Protein AF-0000000074677069 (afdb_homodimer)

Sequence (368 aa):
MTELDTALPVLEPDMTVFEKSPLSGIRHLWIGHSTSLIQFDGITILTDPVFSDRCSPIKFVGNKRFRPTPCSIESLPKVDLVLISNANYDHLDYASVVALKERDIMGSMHADPEQAVTIHEDLRSQASIGIHWGTFSLAYEPYLEPRELLGAEIEKRNMKPSSFFTVSHGEISLVGADGYNDIDMTELDTALPVLEPDMTVFEKSPLSGIRHLWIGHSTSLIQFDGITILTDPVFSDRCSPIKFVGNKRFRPTPCSIESLPKVDLVLISNANYDHLDYASVVALKERDIMGSMHADPEQAVTIHEDLRSQASIGIHWGTFSLAYEPYLEPRELLGAEIEKRNMKPSSFFTVSHGEISLVGADGYNDID

Foldseek 3Di:
DDPLCVLFNADQADQVCVVDADPFFKKWAAQAAQWIWIDHPNAIETEADDQDQFPAVPVPPGFGWSDHGSDDPVSHPDHDYYHHDPDNVPPPPPCVVVVCVVVVVVPCPPCQLLVVVVVLVVVVDQAEEDGRARTGPPDPDDRCVSQVRNVVNCVVVVHQCRRYHYDHNGDMDGGGGDPPDRPD/DDPLCVLFNADQADQVCLVDADPFFKKWAAQAAQWIWIDHPNAIETEADDQDQFPAVPVPPGFGWSDHGNDDPVSHPDHDYYHHDPDNVPPPPPCVVVVCVVVVVVPCPPCQLLVVVVVLVVVVDQAEEDHRARTGPPDPDDRCVSQVRNVVNCVVVVHQCRRYHYDHNGDMDGGRGDPPDRPD

Organism: NCBI:txid231223

Radius of gyration: 19.34 Å; Cα contacts (8 Å, |Δi|>4): 798; chains: 2; bounding box: 42×52×54 Å

Structure (mmCIF, N/CA/C/O backbone):
data_AF-0000000074677069-model_v1
#
loop_
_entity.id
_entity.type
_entity.pdbx_description
1 polymer 'Metallo-beta-lactamase domain-containing protein'
#
loop_
_atom_site.group_PDB
_atom_site.id
_atom_site.type_symbol
_atom_site.label_atom_id
_atom_site.label_alt_id
_atom_site.label_comp_id
_atom_site.label_asym_id
_atom_site.label_entity_id
_atom_site.label_seq_id
_atom_site.pdbx_PDB_ins_code
_atom_site.Cartn_x
_atom_site.Cartn_y
_atom_site.Cartn_z
_atom_site.occupancy
_atom_site.B_iso_or_equiv
_atom_site.auth_seq_id
_atom_site.auth_comp_id
_atom_site.auth_asym_id
_atom_site.auth_atom_id
_atom_site.pdbx_PDB_model_num
ATOM 1 N N . MET A 1 1 ? 22.156 23.422 1.817 1 65.31 1 MET A N 1
ATOM 2 C CA . MET A 1 1 ? 20.828 22.844 1.956 1 65.31 1 MET A CA 1
ATOM 3 C C . MET A 1 1 ? 19.859 23.453 0.952 1 65.31 1 MET A C 1
ATOM 5 O O . MET A 1 1 ? 19.75 24.672 0.858 1 65.31 1 MET A O 1
ATOM 9 N N . THR A 1 2 ? 19.516 22.797 -0.099 1 75.94 2 THR A N 1
ATOM 10 C CA . THR A 1 2 ? 18.625 23.297 -1.144 1 75.94 2 THR A CA 1
ATOM 11 C C . THR A 1 2 ? 17.203 23.5 -0.604 1 75.94 2 THR A C 1
ATOM 13 O O . THR A 1 2 ? 16.891 23.062 0.504 1 75.94 2 THR A O 1
ATOM 16 N N . GLU A 1 3 ? 16.531 24.359 -1.259 1 78.5 3 GLU A N 1
ATOM 17 C CA . GLU A 1 3 ? 15.125 24.547 -0.932 1 78.5 3 GLU A CA 1
ATOM 18 C C . GLU A 1 3 ? 14.414 23.203 -0.786 1 78.5 3 GLU A C 1
ATOM 20 O O . GLU A 1 3 ? 13.578 23.031 0.106 1 78.5 3 GLU A O 1
ATOM 25 N N . LEU A 1 4 ? 14.836 22.312 -1.553 1 80.5 4 LEU A N 1
ATOM 26 C CA . LEU A 1 4 ? 14.219 20.984 -1.52 1 80.5 4 LEU A CA 1
ATOM 27 C C . LEU A 1 4 ? 14.586 20.25 -0.238 1 80.5 4 LEU A C 1
ATOM 29 O O . LEU A 1 4 ? 13.766 19.531 0.332 1 80.5 4 LEU A O 1
ATOM 33 N N . ASP A 1 5 ? 15.766 20.469 0.248 1 83.5 5 ASP A N 1
ATOM 34 C CA . ASP A 1 5 ? 16.234 19.828 1.467 1 83.5 5 ASP A CA 1
ATOM 35 C C . ASP A 1 5 ? 15.438 20.281 2.682 1 83.5 5 ASP A C 1
ATOM 37 O O . ASP A 1 5 ? 15.211 19.516 3.613 1 83.5 5 ASP A O 1
ATOM 41 N N . THR A 1 6 ? 15.07 21.469 2.537 1 84.62 6 THR A N 1
ATOM 42 C CA . THR A 1 6 ? 14.328 22.047 3.656 1 84.62 6 THR A CA 1
ATOM 43 C C . THR A 1 6 ? 12.844 21.703 3.561 1 84.62 6 THR A C 1
ATOM 45 O O . THR A 1 6 ? 12.227 21.328 4.559 1 84.62 6 THR A O 1
ATOM 48 N N . ALA A 1 7 ? 12.305 21.797 2.389 1 84.19 7 ALA A N 1
ATOM 49 C CA . ALA A 1 7 ? 10.875 21.609 2.178 1 84.19 7 ALA A CA 1
ATOM 50 C C . ALA A 1 7 ? 10.5 20.125 2.223 1 84.19 7 ALA A C 1
ATOM 52 O O . ALA A 1 7 ? 9.398 19.781 2.656 1 84.19 7 ALA A O 1
ATOM 53 N N . LEU A 1 8 ? 11.43 19.266 1.765 1 86.88 8 LEU A N 1
ATOM 54 C CA . LEU A 1 8 ? 11.219 17.812 1.699 1 86.88 8 LEU A CA 1
ATOM 55 C C . LEU A 1 8 ? 12.406 17.062 2.283 1 86.88 8 LEU A C 1
ATOM 57 O O . LEU A 1 8 ? 13.094 16.328 1.567 1 86.88 8 LEU A O 1
ATOM 61 N N . PRO A 1 9 ? 12.57 17.25 3.551 1 90.69 9 PRO A N 1
ATOM 62 C CA . PRO A 1 9 ? 13.742 16.594 4.133 1 90.69 9 PRO A CA 1
ATOM 63 C C . PRO A 1 9 ? 13.664 15.07 4.051 1 90.69 9 PRO A C 1
ATOM 65 O O . PRO A 1 9 ? 12.57 14.5 4.055 1 90.69 9 PRO A O 1
ATOM 68 N N . VAL A 1 10 ? 14.781 14.445 3.91 1 92.56 10 VAL A N 1
ATOM 69 C CA . VAL A 1 10 ? 14.945 13 4.043 1 92.56 10 VAL A CA 1
ATOM 70 C C . VAL A 1 10 ? 15.656 12.68 5.359 1 92.56 10 VAL A C 1
ATOM 72 O O . VAL A 1 10 ? 16.812 13.047 5.551 1 92.56 10 VAL A O 1
ATOM 75 N N . LEU A 1 11 ? 14.945 12.086 6.27 1 95 11 LEU A N 1
ATOM 76 C CA . LEU A 1 11 ? 15.516 11.68 7.551 1 95 11 LEU A CA 1
ATOM 77 C C . LEU A 1 11 ? 16.141 10.297 7.453 1 95 11 LEU A C 1
ATOM 79 O O . LEU A 1 11 ? 15.57 9.398 6.82 1 95 11 LEU A O 1
ATOM 83 N N . GLU A 1 12 ? 17.297 10.141 7.953 1 94.19 12 GLU A N 1
ATOM 84 C CA . GLU A 1 12 ? 17.906 8.812 8.039 1 94.19 12 GLU A CA 1
ATOM 85 C C . GLU A 1 12 ? 17.281 8 9.18 1 94.19 12 GLU A C 1
ATOM 87 O O . GLU A 1 12 ? 17.469 8.32 10.352 1 94.19 12 GLU A O 1
ATOM 92 N N . PRO A 1 13 ? 16.594 6.934 8.828 1 95.94 13 PRO A N 1
ATOM 93 C CA . PRO A 1 13 ? 15.953 6.176 9.906 1 95.94 13 PRO A CA 1
ATOM 94 C C . PRO A 1 13 ? 16.953 5.352 10.719 1 95.94 13 PRO A C 1
ATOM 96 O O . PRO A 1 13 ? 17.891 4.793 10.156 1 95.94 13 PRO A O 1
ATOM 99 N N . ASP A 1 14 ? 16.766 5.352 12.016 1 96.56 14 ASP A N 1
ATOM 100 C CA . ASP A 1 14 ? 17.484 4.422 12.883 1 96.56 14 ASP A CA 1
ATOM 101 C C . ASP A 1 14 ? 16.859 3.031 12.844 1 96.56 14 ASP A C 1
ATOM 103 O O . ASP A 1 14 ? 15.93 2.746 13.602 1 96.56 14 ASP A O 1
ATOM 107 N N . MET A 1 15 ? 17.453 2.176 12.047 1 95.5 15 MET A N 1
ATOM 108 C CA . MET A 1 15 ? 16.844 0.869 11.797 1 95.5 15 MET A CA 1
ATOM 109 C C . MET A 1 15 ? 16.984 -0.034 13.016 1 95.5 15 MET A C 1
ATOM 111 O O . MET A 1 15 ? 16.312 -1.063 13.109 1 95.5 15 MET A O 1
ATOM 115 N N . THR A 1 16 ? 17.766 0.327 14.008 1 95.69 16 THR A N 1
ATOM 116 C CA . THR A 1 16 ? 17.953 -0.497 15.195 1 95.69 16 THR A CA 1
ATOM 117 C C . THR A 1 16 ? 16.672 -0.552 16.016 1 95.69 16 THR A C 1
ATOM 119 O O . THR A 1 16 ? 16.469 -1.498 16.781 1 95.69 16 THR A O 1
ATOM 122 N N . VAL A 1 17 ? 15.812 0.422 15.852 1 95.75 17 VAL A N 1
ATOM 123 C CA . VAL A 1 17 ? 14.578 0.447 16.625 1 95.75 17 VAL A CA 1
ATOM 124 C C . VAL A 1 17 ? 13.664 -0.695 16.188 1 95.75 17 VAL A C 1
ATOM 126 O O . VAL A 1 17 ? 12.719 -1.054 16.891 1 95.75 17 VAL A O 1
ATOM 129 N N . PHE A 1 18 ? 13.922 -1.271 15.008 1 95.69 18 PHE A N 1
ATOM 130 C CA . PHE A 1 18 ? 13.078 -2.34 14.484 1 95.69 18 PHE A CA 1
ATOM 131 C C . PHE A 1 18 ? 13.562 -3.699 14.969 1 95.69 18 PHE A C 1
ATOM 133 O O . PHE A 1 18 ? 12.953 -4.727 14.664 1 95.69 18 PHE A O 1
ATOM 140 N N . GLU A 1 19 ? 14.625 -3.75 15.734 1 94.56 19 GLU A N 1
ATOM 141 C CA . GLU A 1 19 ? 15.102 -5.012 16.297 1 94.56 19 GLU A CA 1
ATOM 142 C C . GLU A 1 19 ? 14.125 -5.566 17.328 1 94.56 19 GLU A C 1
ATOM 144 O O . GLU A 1 19 ? 14.023 -6.785 17.484 1 94.56 19 GLU A O 1
ATOM 149 N N . LYS A 1 20 ? 13.523 -4.621 17.984 1 93.75 20 LYS A N 1
ATOM 150 C CA . LYS A 1 20 ? 12.492 -5 18.953 1 93.75 20 LYS A CA 1
ATOM 151 C C . LYS A 1 20 ? 11.195 -4.223 18.703 1 93.75 20 LYS A C 1
ATOM 153 O O . LYS A 1 20 ? 11.219 -2.996 18.594 1 93.75 20 LYS A O 1
ATOM 158 N N . SER A 1 21 ? 10.156 -4.996 18.578 1 93.38 21 SER A N 1
ATOM 159 C CA . SER A 1 21 ? 8.859 -4.34 18.406 1 93.38 21 SER A CA 1
ATOM 160 C C . SER A 1 21 ? 8.508 -3.471 19.609 1 93.38 21 SER A C 1
ATOM 162 O O . SER A 1 21 ? 8.914 -3.764 20.734 1 93.38 21 SER A O 1
ATOM 164 N N . PRO A 1 22 ? 7.762 -2.354 19.359 1 91.69 22 PRO A N 1
ATOM 165 C CA . PRO A 1 22 ? 7.316 -1.539 20.484 1 91.69 22 PRO A CA 1
ATOM 166 C C . PRO A 1 22 ? 6.391 -2.299 21.422 1 91.69 22 PRO A C 1
ATOM 168 O O . PRO A 1 22 ? 5.723 -3.248 21.016 1 91.69 22 PRO A O 1
ATOM 171 N N . LEU A 1 23 ? 6.434 -1.88 22.672 1 87.25 23 LEU A N 1
ATOM 172 C CA . LEU A 1 23 ? 5.59 -2.516 23.672 1 87.25 23 LEU A CA 1
ATOM 173 C C . LEU A 1 23 ? 4.113 -2.273 23.375 1 87.25 23 LEU A C 1
ATOM 175 O O . LEU A 1 23 ? 3.271 -3.135 23.656 1 87.25 23 LEU A O 1
ATOM 179 N N . SER A 1 24 ? 3.865 -1.052 22.906 1 88.81 24 SER A N 1
ATOM 180 C CA . SER A 1 24 ? 2.514 -0.684 22.5 1 88.81 24 SER A CA 1
ATOM 181 C C . SER A 1 24 ? 2.529 0.223 21.266 1 88.81 24 SER A C 1
ATOM 183 O O . SER A 1 24 ? 3.508 0.937 21.031 1 88.81 24 SER A O 1
ATOM 185 N N . GLY A 1 25 ? 1.469 0.063 20.453 1 91.69 25 GLY A N 1
ATOM 186 C CA . GLY A 1 25 ? 1.367 0.899 19.266 1 91.69 25 GLY A CA 1
ATOM 187 C C . GLY A 1 25 ? 1.979 0.264 18.031 1 91.69 25 GLY A C 1
ATOM 188 O O . GLY A 1 25 ? 2.486 -0.858 18.094 1 91.69 25 GLY A O 1
ATOM 189 N N . ILE A 1 26 ? 1.861 0.916 16.969 1 94.62 26 ILE A N 1
ATOM 190 C CA . ILE A 1 26 ? 2.354 0.474 15.672 1 94.62 26 ILE A CA 1
ATOM 191 C C . ILE A 1 26 ? 3.506 1.37 15.227 1 94.62 26 ILE A C 1
ATOM 193 O O . ILE A 1 26 ? 3.363 2.594 15.164 1 94.62 26 ILE A O 1
ATOM 197 N N . ARG A 1 27 ? 4.648 0.782 15.023 1 96.5 27 ARG A N 1
ATOM 198 C CA . ARG A 1 27 ? 5.773 1.536 14.477 1 96.5 27 ARG A CA 1
ATOM 199 C C . ARG A 1 27 ? 5.688 1.611 12.953 1 96.5 27 ARG A C 1
ATOM 201 O O . ARG A 1 27 ? 5.488 0.595 12.289 1 96.5 27 ARG A O 1
ATOM 208 N N . HIS A 1 28 ? 5.746 2.809 12.438 1 96.56 28 HIS A N 1
ATOM 209 C CA . HIS A 1 28 ? 5.625 3.047 11 1 96.56 28 HIS A CA 1
ATOM 210 C C . HIS A 1 28 ? 6.812 3.842 10.477 1 96.56 28 HIS A C 1
ATOM 212 O O . HIS A 1 28 ? 7.188 4.867 11.047 1 96.56 28 HIS A O 1
ATOM 218 N N . LEU A 1 29 ? 7.477 3.361 9.461 1 97.06 29 LEU A N 1
ATOM 219 C CA . LEU A 1 29 ? 8.5 4.066 8.695 1 97.06 29 LEU A CA 1
ATOM 220 C C . LEU A 1 29 ? 8.031 4.332 7.273 1 97.06 29 LEU A C 1
ATOM 222 O O . LEU A 1 29 ? 7.676 3.4 6.547 1 97.06 29 LEU A O 1
ATOM 226 N N . TRP A 1 30 ? 7.98 5.578 6.883 1 95.25 30 TRP A N 1
ATOM 227 C CA . TRP A 1 30 ? 7.676 5.895 5.488 1 95.25 30 TRP A CA 1
ATOM 228 C C . TRP A 1 30 ? 8.953 6.051 4.676 1 95.25 30 TRP A C 1
ATOM 230 O O . TRP A 1 30 ? 9.773 6.93 4.957 1 95.25 30 TRP A O 1
ATOM 240 N N . ILE A 1 31 ? 9.109 5.273 3.732 1 90.62 31 ILE A N 1
ATOM 241 C CA . ILE A 1 31 ? 10.312 5.297 2.91 1 90.62 31 ILE A CA 1
ATOM 242 C C . ILE A 1 31 ? 10.094 6.203 1.701 1 90.62 31 ILE A C 1
ATOM 244 O O . ILE A 1 31 ? 11.047 6.797 1.184 1 90.62 31 ILE A O 1
ATOM 248 N N . GLY A 1 32 ? 8.844 6.383 1.339 1 86.44 32 GLY A N 1
ATOM 249 C CA . GLY A 1 32 ? 8.492 7.25 0.225 1 86.44 32 GLY A CA 1
ATOM 250 C C . GLY A 1 32 ? 7.52 6.602 -0.745 1 86.44 32 GLY A C 1
ATOM 251 O O . GLY A 1 32 ? 7.461 5.375 -0.848 1 86.44 32 GLY A O 1
ATOM 252 N N . HIS A 1 33 ? 6.738 7.441 -1.398 1 82.5 33 HIS A N 1
ATOM 253 C CA . HIS A 1 33 ? 5.766 6.957 -2.371 1 82.5 33 HIS A CA 1
ATOM 254 C C . HIS A 1 33 ? 4.801 5.961 -1.737 1 82.5 33 HIS A C 1
ATOM 256 O O . HIS A 1 33 ? 4.098 6.293 -0.781 1 82.5 33 HIS A O 1
ATOM 262 N N . SER A 1 34 ? 4.871 4.738 -2.215 1 82.56 34 SER A N 1
ATOM 263 C CA . SER A 1 34 ? 3.949 3.723 -1.715 1 82.56 34 SER A CA 1
ATOM 264 C C . SER A 1 34 ? 4.625 2.82 -0.688 1 82.56 34 SER A C 1
ATOM 266 O O . SER A 1 34 ? 3.994 1.91 -0.145 1 82.56 34 SER A O 1
ATOM 268 N N . THR A 1 35 ? 5.855 3.035 -0.368 1 88.06 35 THR A N 1
ATOM 269 C CA . THR A 1 35 ? 6.652 2.1 0.42 1 88.06 35 THR A CA 1
ATOM 270 C C . THR A 1 35 ? 6.617 2.477 1.899 1 88.06 35 THR A C 1
ATOM 272 O O . THR A 1 35 ? 7.109 3.539 2.285 1 88.06 35 THR A O 1
ATOM 275 N N . SER A 1 36 ? 6.031 1.667 2.693 1 94.38 36 SER A N 1
ATOM 276 C CA . SER A 1 36 ? 5.973 1.819 4.145 1 94.38 36 SER A CA 1
ATOM 277 C C . SER A 1 36 ? 6.383 0.533 4.852 1 94.38 36 SER A C 1
ATOM 279 O O . SER A 1 36 ? 6.031 -0.563 4.41 1 94.38 36 SER A O 1
ATOM 281 N N . LEU A 1 37 ? 7.156 0.679 5.871 1 95.69 37 LEU A N 1
ATOM 282 C CA . LEU A 1 37 ? 7.484 -0.405 6.793 1 95.69 37 LEU A CA 1
ATOM 283 C C . LEU A 1 37 ? 6.68 -0.283 8.086 1 95.69 37 LEU A C 1
ATOM 285 O O . LEU A 1 37 ? 6.711 0.759 8.742 1 95.69 37 LEU A O 1
ATOM 289 N N . ILE A 1 38 ? 5.93 -1.331 8.422 1 96.19 38 ILE A N 1
ATOM 290 C CA . ILE A 1 38 ? 5.047 -1.328 9.578 1 96.19 38 ILE A CA 1
ATOM 291 C C . ILE A 1 38 ? 5.41 -2.484 10.508 1 96.19 38 ILE A C 1
ATOM 293 O O . ILE A 1 38 ? 5.539 -3.629 10.07 1 96.19 38 ILE A O 1
ATOM 297 N N . GLN A 1 39 ? 5.559 -2.201 11.789 1 96.25 39 GLN A N 1
ATOM 298 C CA . GLN A 1 39 ? 5.934 -3.244 12.742 1 96.25 39 GLN A CA 1
ATOM 299 C C . GLN A 1 39 ? 5.031 -3.217 13.969 1 96.25 39 GLN A C 1
ATOM 301 O O . GLN A 1 39 ? 4.734 -2.146 14.5 1 96.25 39 GLN A O 1
ATOM 306 N N . PHE A 1 40 ? 4.605 -4.355 14.352 1 93.12 40 PHE A N 1
ATOM 307 C CA . PHE A 1 40 ? 3.838 -4.535 15.578 1 93.12 40 PHE A CA 1
ATOM 308 C C . PHE A 1 40 ? 3.959 -5.969 16.078 1 93.12 40 PHE A C 1
ATOM 310 O O . PHE A 1 40 ? 3.891 -6.918 15.297 1 93.12 40 PHE A O 1
ATOM 317 N N . ASP A 1 41 ? 4.152 -6.082 17.406 1 92.19 41 ASP A N 1
ATOM 318 C CA . ASP A 1 41 ? 4.168 -7.359 18.109 1 92.19 41 ASP A CA 1
ATOM 319 C C . ASP A 1 41 ? 5.008 -8.391 17.359 1 92.19 41 ASP A C 1
ATOM 321 O O . ASP A 1 41 ? 4.551 -9.508 17.109 1 92.19 41 ASP A O 1
ATOM 325 N N . GLY A 1 42 ? 6.148 -7.953 16.859 1 91.44 42 GLY A N 1
ATOM 326 C CA . GLY A 1 42 ? 7.152 -8.852 16.312 1 91.44 42 GLY A CA 1
ATOM 327 C C . GLY A 1 42 ? 6.965 -9.125 14.828 1 91.44 42 GLY A C 1
ATOM 328 O O . GLY A 1 42 ? 7.762 -9.836 14.219 1 91.44 42 GLY A O 1
ATOM 329 N N . ILE A 1 43 ? 5.906 -8.555 14.219 1 92.44 43 ILE A N 1
ATOM 330 C CA . ILE A 1 43 ? 5.652 -8.75 12.789 1 92.44 43 ILE A CA 1
ATOM 331 C C . ILE A 1 43 ? 6 -7.473 12.023 1 92.44 43 ILE A C 1
ATOM 333 O O . ILE A 1 43 ? 5.672 -6.367 12.461 1 92.44 43 ILE A O 1
ATOM 337 N N . THR A 1 44 ? 6.684 -7.664 10.914 1 94.69 44 THR A N 1
ATOM 338 C CA . THR A 1 44 ? 7.062 -6.551 10.055 1 94.69 44 THR A CA 1
ATOM 339 C C . THR A 1 44 ? 6.473 -6.715 8.656 1 94.69 44 THR A C 1
ATOM 341 O O . THR A 1 44 ? 6.625 -7.766 8.031 1 94.69 44 THR A O 1
ATOM 344 N N . ILE A 1 45 ? 5.75 -5.68 8.203 1 94.44 45 ILE A N 1
ATOM 345 C CA . ILE A 1 45 ? 5.09 -5.684 6.902 1 94.44 45 ILE A CA 1
ATOM 346 C C . ILE A 1 45 ? 5.66 -4.562 6.031 1 94.44 45 ILE A C 1
ATOM 348 O O . ILE A 1 45 ? 5.879 -3.449 6.512 1 94.44 45 ILE A O 1
ATOM 352 N N . LEU A 1 46 ? 5.969 -4.855 4.797 1 93.19 46 LEU A N 1
ATOM 353 C CA . LEU A 1 46 ? 6.426 -3.873 3.82 1 93.19 46 LEU A CA 1
ATOM 354 C C . LEU A 1 46 ? 5.43 -3.74 2.672 1 93.19 46 LEU A C 1
ATOM 356 O O . LEU A 1 46 ? 5.008 -4.742 2.092 1 93.19 46 LEU A O 1
ATOM 360 N N . THR A 1 47 ? 5.07 -2.494 2.387 1 91.94 47 THR A N 1
ATOM 361 C CA . THR A 1 47 ? 4.082 -2.301 1.328 1 91.94 47 THR A CA 1
ATOM 362 C C . THR A 1 47 ? 4.738 -1.729 0.075 1 91.94 47 THR A C 1
ATOM 364 O O . THR A 1 47 ? 5.496 -0.76 0.153 1 91.94 47 THR A O 1
ATOM 367 N N . ASP A 1 48 ? 4.527 -2.295 -1.054 1 84.5 48 ASP A N 1
ATOM 368 C CA . ASP A 1 48 ? 4.812 -1.846 -2.414 1 84.5 48 ASP A CA 1
ATOM 369 C C . ASP A 1 48 ? 6.172 -1.157 -2.492 1 84.5 48 ASP A C 1
ATOM 371 O O . ASP A 1 48 ? 6.254 0.042 -2.762 1 84.5 48 ASP A O 1
ATOM 375 N N . PRO A 1 49 ? 7.199 -1.955 -2.328 1 85.69 49 PRO A N 1
ATOM 376 C CA . PRO A 1 49 ? 8.547 -1.393 -2.234 1 85.69 49 PRO A CA 1
ATOM 377 C C . PRO A 1 49 ? 9.023 -0.767 -3.545 1 85.69 49 PRO A C 1
ATOM 379 O O . PRO A 1 49 ? 9.086 -1.449 -4.57 1 85.69 49 PRO A O 1
ATOM 382 N N . VAL A 1 50 ? 9.336 0.51 -3.52 1 79.69 50 VAL A N 1
ATOM 383 C CA . VAL A 1 50 ? 9.938 1.28 -4.605 1 79.69 50 VAL A CA 1
ATOM 384 C C . VAL A 1 50 ? 11.234 1.931 -4.121 1 79.69 50 VAL A C 1
ATOM 386 O O . VAL A 1 50 ? 11.203 2.953 -3.432 1 79.69 50 VAL A O 1
ATOM 389 N N . PHE A 1 51 ? 12.336 1.323 -4.43 1 77.81 51 PHE A N 1
ATOM 390 C CA . PHE A 1 51 ? 13.617 1.822 -3.945 1 77.81 51 PHE A CA 1
ATOM 391 C C . PHE A 1 51 ? 14.43 2.422 -5.086 1 77.81 51 PHE A C 1
ATOM 393 O O . PHE A 1 51 ? 15.461 3.057 -4.855 1 77.81 51 PHE A O 1
ATOM 400 N N . SER A 1 52 ? 13.875 2.266 -6.258 1 70.81 52 SER A N 1
ATOM 401 C CA . SER A 1 52 ? 14.586 2.783 -7.422 1 70.81 52 SER A CA 1
ATOM 402 C C . SER A 1 52 ? 14.422 4.297 -7.543 1 70.81 52 SER A C 1
ATOM 404 O O . SER A 1 52 ? 13.492 4.871 -6.98 1 70.81 52 SER A O 1
ATOM 406 N N . ASP A 1 53 ? 15.352 4.828 -8.125 1 63.56 53 ASP A N 1
ATOM 407 C CA . ASP A 1 53 ? 15.344 6.273 -8.328 1 63.56 53 ASP A CA 1
ATOM 408 C C . ASP A 1 53 ? 14.227 6.691 -9.273 1 63.56 53 ASP A C 1
ATOM 410 O O . ASP A 1 53 ? 13.859 7.867 -9.336 1 63.56 53 ASP A O 1
ATOM 414 N N . ARG A 1 54 ? 13.734 5.801 -9.93 1 53.62 54 ARG A N 1
ATOM 415 C CA . ARG A 1 54 ? 12.672 6.117 -10.875 1 53.62 54 ARG A CA 1
ATOM 416 C C . ARG A 1 54 ? 11.453 5.227 -10.648 1 53.62 54 ARG A C 1
ATOM 418 O O . ARG A 1 54 ? 11.594 4.086 -10.195 1 53.62 54 ARG A O 1
ATOM 425 N N . CYS A 1 55 ? 10.289 5.766 -10.508 1 50.34 55 CYS A N 1
ATOM 426 C CA . CYS A 1 55 ? 9.086 4.977 -10.266 1 50.34 55 CYS A CA 1
ATOM 427 C C . CYS A 1 55 ? 8.633 4.27 -11.539 1 50.34 55 CYS A C 1
ATOM 429 O O . CYS A 1 55 ? 7.773 3.385 -11.484 1 50.34 55 CYS A O 1
ATOM 431 N N . SER A 1 56 ? 9.211 4.66 -12.672 1 44.81 56 SER A N 1
ATOM 432 C CA . SER A 1 56 ? 8.797 4.02 -13.922 1 44.81 56 SER A CA 1
ATOM 433 C C . SER A 1 56 ? 9.852 3.033 -14.406 1 44.81 56 SER A C 1
ATOM 435 O O . SER A 1 56 ? 11.047 3.229 -14.18 1 44.81 56 SER A O 1
ATOM 437 N N . PRO A 1 57 ? 9.5 1.755 -14.555 1 41.69 57 PRO A N 1
ATOM 438 C CA . PRO A 1 57 ? 10.508 0.812 -15.039 1 41.69 57 PRO A CA 1
ATOM 439 C C . PRO A 1 57 ? 11.344 1.381 -16.188 1 41.69 57 PRO A C 1
ATOM 441 O O . PRO A 1 57 ? 12.344 0.785 -16.578 1 41.69 57 PRO A O 1
ATOM 444 N N . ILE A 1 58 ? 10.828 2.316 -16.922 1 36.62 58 ILE A N 1
ATOM 445 C CA . ILE A 1 58 ? 11.664 2.83 -18.016 1 36.62 58 ILE A CA 1
ATOM 446 C C . ILE A 1 58 ? 12.711 3.785 -17.453 1 36.62 58 ILE A C 1
ATOM 448 O O . ILE A 1 58 ? 12.375 4.824 -16.875 1 36.62 58 ILE A O 1
ATOM 452 N N . LYS A 1 59 ? 13.781 3.256 -17.281 1 40.66 59 LYS A N 1
ATOM 453 C CA . LYS A 1 59 ? 14.945 3.955 -16.75 1 40.66 59 LYS A CA 1
ATOM 454 C C . LYS A 1 59 ? 14.867 5.453 -17.031 1 40.66 59 LYS A C 1
ATOM 456 O O . LYS A 1 59 ? 15.32 6.27 -16.234 1 40.66 59 LYS A O 1
ATOM 461 N N . PHE A 1 60 ? 14.398 5.801 -18.188 1 39.25 60 PHE A N 1
ATOM 462 C CA . PHE A 1 60 ? 14.656 7.172 -18.609 1 39.25 60 PHE A CA 1
ATOM 463 C C . PHE A 1 60 ? 13.43 8.047 -18.391 1 39.25 60 PHE A C 1
ATOM 465 O O . PHE A 1 60 ? 13.531 9.273 -18.375 1 39.25 60 PHE A O 1
ATOM 472 N N . VAL A 1 61 ? 12.227 7.469 -18.359 1 43.03 61 VAL A N 1
ATOM 473 C CA . VAL A 1 61 ? 11.07 8.352 -18.375 1 43.03 61 VAL A CA 1
ATOM 474 C C . VAL A 1 61 ? 10.414 8.375 -17 1 43.03 61 VAL A C 1
ATOM 476 O O . VAL A 1 61 ? 9.523 9.195 -16.75 1 43.03 61 VAL A O 1
ATOM 479 N N . GLY A 1 62 ? 10.844 7.516 -16.219 1 50.94 62 GLY A N 1
ATOM 480 C CA . GLY A 1 62 ? 10.172 7.59 -14.922 1 50.94 62 GLY A CA 1
ATOM 481 C C . GLY A 1 62 ? 10.516 8.844 -14.141 1 50.94 62 GLY A C 1
ATOM 482 O O . GLY A 1 62 ? 11.57 9.445 -14.359 1 50.94 62 GLY A O 1
ATOM 483 N N . ASN A 1 63 ? 9.445 9.422 -13.625 1 56.75 63 ASN A N 1
ATOM 484 C CA . ASN A 1 63 ? 9.703 10.602 -12.805 1 56.75 63 ASN A CA 1
ATOM 485 C C . ASN A 1 63 ? 10.766 10.328 -11.75 1 56.75 63 ASN A C 1
ATOM 487 O O . ASN A 1 63 ? 10.766 9.266 -11.117 1 56.75 63 ASN A O 1
ATOM 491 N N . LYS A 1 64 ? 11.82 11.094 -11.992 1 62.88 64 LYS A N 1
ATOM 492 C CA . LYS A 1 64 ? 12.867 11.023 -10.977 1 62.88 64 LYS A CA 1
ATOM 493 C C . LYS A 1 64 ? 12.328 11.445 -9.609 1 62.88 64 LYS A C 1
ATOM 495 O O . LYS A 1 64 ? 11.516 12.359 -9.516 1 62.88 64 LYS A O 1
ATOM 500 N N . ARG A 1 65 ? 12.82 10.695 -8.75 1 74.12 65 ARG A N 1
ATOM 501 C CA . ARG A 1 65 ? 12.461 11.047 -7.375 1 74.12 65 ARG A CA 1
ATOM 502 C C . ARG A 1 65 ? 13 12.43 -7.016 1 74.12 65 ARG A C 1
ATOM 504 O O . ARG A 1 65 ? 14.117 12.789 -7.398 1 74.12 65 ARG A O 1
ATOM 511 N N . PHE A 1 66 ? 12.188 13.18 -6.293 1 75.94 66 PHE A N 1
ATOM 512 C CA . PHE A 1 66 ? 12.633 14.469 -5.785 1 75.94 66 PHE A CA 1
ATOM 513 C C . PHE A 1 66 ? 13.75 14.289 -4.758 1 75.94 66 PHE A C 1
ATOM 515 O O . PHE A 1 66 ? 14.648 15.125 -4.652 1 75.94 66 PHE A O 1
ATOM 522 N N . ARG A 1 67 ? 13.641 13.227 -4.066 1 81.62 67 ARG A N 1
ATOM 523 C CA . ARG A 1 67 ? 14.562 12.93 -2.977 1 81.62 67 ARG A CA 1
ATOM 524 C C . ARG A 1 67 ? 15 11.469 -3.012 1 81.62 67 ARG A C 1
ATOM 526 O O . ARG A 1 67 ? 14.227 10.594 -3.414 1 81.62 67 ARG A O 1
ATOM 533 N N . PRO A 1 68 ? 16.188 11.258 -2.588 1 83.75 68 PRO A N 1
ATOM 534 C CA . PRO A 1 68 ? 16.609 9.859 -2.514 1 83.75 68 PRO A CA 1
ATOM 535 C C . PRO A 1 68 ? 15.828 9.062 -1.465 1 83.75 68 PRO A C 1
ATOM 537 O O . PRO A 1 68 ? 15.211 9.656 -0.574 1 83.75 68 PRO A O 1
ATOM 540 N N . THR A 1 69 ? 15.812 7.723 -1.618 1 87.75 69 THR A N 1
ATOM 541 C CA . THR A 1 69 ? 15.25 6.887 -0.561 1 87.75 69 THR A CA 1
ATOM 542 C C . THR A 1 69 ? 16.031 7.051 0.735 1 87.75 69 THR A C 1
ATOM 544 O O . THR A 1 69 ? 17.266 7.172 0.71 1 87.75 69 THR A O 1
ATOM 547 N N . PRO A 1 70 ? 15.359 7.016 1.863 1 93.19 70 PRO A N 1
ATOM 548 C CA . PRO A 1 70 ? 16.031 7.219 3.146 1 93.19 70 PRO A CA 1
ATOM 549 C C . PRO A 1 70 ? 16.859 6.008 3.574 1 93.19 70 PRO A C 1
ATOM 551 O O . PRO A 1 70 ? 17.672 6.109 4.496 1 93.19 70 PRO A O 1
ATOM 554 N N . CYS A 1 71 ? 16.641 4.891 2.988 1 90.12 71 CYS A N 1
ATOM 555 C CA . CYS A 1 71 ? 17.359 3.666 3.309 1 90.12 71 CYS A CA 1
ATOM 556 C C . CYS A 1 71 ? 17.391 2.715 2.117 1 90.12 71 CYS A C 1
ATOM 558 O O . CYS A 1 71 ? 16.703 2.953 1.116 1 90.12 71 CYS A O 1
ATOM 560 N N . SER A 1 72 ? 18.266 1.738 2.25 1 86.94 72 SER A N 1
ATOM 561 C CA . SER A 1 72 ? 18.359 0.718 1.21 1 86.94 72 SER A CA 1
ATOM 562 C C . SER A 1 72 ? 17.578 -0.536 1.602 1 86.94 72 SER A C 1
ATOM 564 O O . SER A 1 72 ? 17.234 -0.723 2.773 1 86.94 72 SER A O 1
ATOM 566 N N . ILE A 1 73 ? 17.281 -1.298 0.562 1 87.81 73 ILE A N 1
ATOM 567 C CA . ILE A 1 73 ? 16.562 -2.547 0.79 1 87.81 73 ILE A CA 1
ATOM 568 C C . ILE A 1 73 ? 17.359 -3.441 1.732 1 87.81 73 ILE A C 1
ATOM 570 O O . ILE A 1 73 ? 16.797 -4.129 2.582 1 87.81 73 ILE A O 1
ATOM 574 N N . GLU A 1 74 ? 18.672 -3.355 1.699 1 84.94 74 GLU A N 1
ATOM 575 C CA . GLU A 1 74 ? 19.562 -4.203 2.486 1 84.94 74 GLU A CA 1
ATOM 576 C C . GLU A 1 74 ? 19.547 -3.801 3.957 1 84.94 74 GLU A C 1
ATOM 578 O O . GLU A 1 74 ? 19.891 -4.602 4.828 1 84.94 74 GLU A O 1
ATOM 583 N N . SER A 1 75 ? 19.188 -2.625 4.223 1 90.69 75 SER A N 1
ATOM 584 C CA . SER A 1 75 ? 19.219 -2.127 5.594 1 90.69 75 SER A CA 1
ATOM 585 C C . SER A 1 75 ? 17.922 -2.447 6.332 1 90.69 75 SER A C 1
ATOM 587 O O . SER A 1 75 ? 17.844 -2.27 7.547 1 90.69 75 SER A O 1
ATOM 589 N N . LEU A 1 76 ? 16.953 -2.92 5.574 1 92.62 76 LEU A N 1
ATOM 590 C CA . LEU A 1 76 ? 15.656 -3.203 6.195 1 92.62 76 LEU A CA 1
ATOM 591 C C . LEU A 1 76 ? 15.766 -4.383 7.156 1 92.62 76 LEU A C 1
ATOM 593 O O . LEU A 1 76 ? 16.594 -5.27 6.969 1 92.62 76 LEU A O 1
ATOM 597 N N . PRO A 1 77 ? 14.922 -4.387 8.281 1 93 77 PRO A N 1
ATOM 598 C CA . PRO A 1 77 ? 14.828 -5.586 9.109 1 93 77 PRO A CA 1
ATOM 599 C C . PRO A 1 77 ? 14.203 -6.77 8.375 1 93 77 PRO A C 1
ATOM 601 O O . PRO A 1 77 ? 13.82 -6.645 7.211 1 93 77 PRO A O 1
ATOM 604 N N . LYS A 1 78 ? 14.148 -7.898 9.094 1 90.69 78 LYS A N 1
ATOM 605 C CA . LYS A 1 78 ? 13.422 -9.031 8.547 1 90.69 78 LYS A CA 1
ATOM 606 C C . LYS A 1 78 ? 11.953 -8.68 8.305 1 90.69 78 LYS A C 1
ATOM 608 O O . LYS A 1 78 ? 11.305 -8.094 9.172 1 90.69 78 LYS A O 1
ATOM 613 N N . VAL A 1 79 ? 11.469 -8.953 7.113 1 92.75 79 VAL A N 1
ATOM 614 C CA . VAL A 1 79 ? 10.094 -8.648 6.746 1 92.75 79 VAL A CA 1
ATOM 615 C C . VAL A 1 79 ? 9.281 -9.938 6.672 1 92.75 79 VAL A C 1
ATOM 617 O O . VAL A 1 79 ? 9.711 -10.922 6.062 1 92.75 79 VAL A O 1
ATOM 620 N N . ASP A 1 80 ? 8.172 -9.938 7.301 1 91.38 80 ASP A N 1
ATOM 621 C CA . ASP A 1 80 ? 7.336 -11.133 7.363 1 91.38 80 ASP A CA 1
ATOM 622 C C . ASP A 1 80 ? 6.391 -11.203 6.164 1 91.38 80 ASP A C 1
ATOM 624 O O . ASP A 1 80 ? 6.129 -12.289 5.633 1 91.38 80 ASP A O 1
ATOM 628 N N . LEU A 1 81 ? 5.879 -10.133 5.719 1 93.62 81 LEU A N 1
ATOM 629 C CA . LEU A 1 81 ? 4.941 -10.055 4.605 1 93.62 81 LEU A CA 1
ATOM 630 C C . LEU A 1 81 ? 5.219 -8.82 3.748 1 93.62 81 LEU A C 1
ATOM 632 O O . LEU A 1 81 ? 5.43 -7.727 4.277 1 93.62 81 LEU A O 1
ATOM 636 N N . VAL A 1 82 ? 5.277 -9.023 2.445 1 92.88 82 VAL A N 1
ATOM 637 C CA . VAL A 1 82 ? 5.453 -7.922 1.505 1 92.88 82 VAL A CA 1
ATOM 638 C C . VAL A 1 82 ? 4.297 -7.898 0.51 1 92.88 82 VAL A C 1
ATOM 640 O O . VAL A 1 82 ? 3.918 -8.938 -0.035 1 92.88 82 VAL A O 1
ATOM 643 N N . LEU A 1 83 ? 3.664 -6.746 0.41 1 90.38 83 LEU A N 1
ATOM 644 C CA . LEU A 1 83 ? 2.756 -6.496 -0.705 1 90.38 83 LEU A CA 1
ATOM 645 C C . LEU A 1 83 ? 3.496 -5.863 -1.878 1 90.38 83 LEU A C 1
ATOM 647 O O . LEU A 1 83 ? 4.145 -4.828 -1.722 1 90.38 83 LEU A O 1
ATOM 651 N N . ILE A 1 84 ? 3.432 -6.484 -3.002 1 84.94 84 ILE A N 1
ATOM 652 C CA . ILE A 1 84 ? 4.188 -5.977 -4.145 1 84.94 84 ILE A CA 1
ATOM 653 C C . ILE A 1 84 ? 3.234 -5.691 -5.305 1 84.94 84 ILE A C 1
ATOM 655 O O . ILE A 1 84 ? 2.475 -6.57 -5.723 1 84.94 84 ILE A 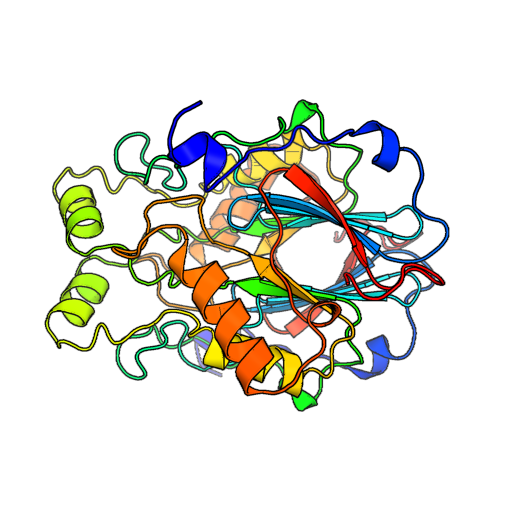O 1
ATOM 659 N N . SER A 1 85 ? 3.244 -4.461 -5.797 1 74.69 85 SER A N 1
ATOM 660 C CA . SER A 1 85 ? 2.484 -4.129 -6.996 1 74.69 85 SER A CA 1
ATOM 661 C C . SER A 1 85 ? 2.986 -4.918 -8.203 1 74.69 85 SER A C 1
ATOM 663 O O . SER A 1 85 ? 4.184 -4.918 -8.5 1 74.69 85 SER A O 1
ATOM 665 N N . ASN A 1 86 ? 2.133 -5.684 -8.664 1 61.16 86 ASN A N 1
ATOM 666 C CA . ASN A 1 86 ? 2.477 -6.496 -9.828 1 61.16 86 ASN A CA 1
ATOM 667 C C . ASN A 1 86 ? 1.924 -5.895 -11.117 1 61.16 86 ASN A C 1
ATOM 669 O O . ASN A 1 86 ? 1.659 -6.617 -12.078 1 61.16 86 ASN A O 1
ATOM 673 N N . ALA A 1 87 ? 1.266 -4.656 -10.945 1 52.47 87 ALA A N 1
ATOM 674 C CA . ALA A 1 87 ? 0.709 -4.098 -12.172 1 52.47 87 ALA A CA 1
ATOM 675 C C . ALA A 1 87 ? 1.651 -3.061 -12.781 1 52.47 87 ALA A C 1
ATOM 677 O O . ALA A 1 87 ? 2.418 -2.414 -12.062 1 52.47 87 ALA A O 1
ATOM 678 N N . ASN A 1 88 ? 1.776 -3.27 -13.969 1 43.62 88 ASN A N 1
ATOM 679 C CA . ASN A 1 88 ? 2.473 -2.273 -14.773 1 43.62 88 ASN A CA 1
ATOM 680 C C . ASN A 1 88 ? 1.771 -0.919 -14.719 1 43.62 88 ASN A C 1
ATOM 682 O O . ASN A 1 88 ? 0.601 -0.806 -15.086 1 43.62 88 ASN A O 1
ATOM 686 N N . TYR A 1 89 ? 1.762 -0.306 -13.562 1 42.91 89 TYR A N 1
ATOM 687 C CA . TYR A 1 89 ? 1.035 0.958 -13.523 1 42.91 89 TYR A CA 1
ATOM 688 C C . TYR A 1 89 ? 1.207 1.724 -14.836 1 42.91 89 TYR A C 1
ATOM 690 O O . TYR A 1 89 ? 0.398 2.596 -15.156 1 42.91 89 TYR A O 1
ATOM 698 N N . ASP A 1 90 ? 2.311 1.679 -15.148 1 34.34 90 ASP A N 1
ATOM 699 C CA . ASP A 1 90 ? 2.66 2.688 -16.141 1 34.34 90 ASP A CA 1
ATOM 700 C C . ASP A 1 90 ? 1.753 2.584 -17.375 1 34.34 90 ASP A C 1
ATOM 702 O O . ASP A 1 90 ? 1.93 3.32 -18.344 1 34.34 90 ASP A O 1
ATOM 706 N N . HIS A 1 91 ? 1.07 1.425 -17.391 1 33.47 91 HIS A N 1
ATOM 707 C CA . HIS A 1 91 ? 0.456 1.526 -18.703 1 33.47 91 HIS A CA 1
ATOM 708 C C . HIS A 1 91 ? -0.743 2.469 -18.688 1 33.47 91 HIS A C 1
ATOM 710 O O . HIS A 1 91 ? -1.888 2.021 -18.594 1 33.47 91 HIS A O 1
ATOM 716 N N . LEU A 1 92 ? -0.822 3.305 -17.891 1 35.69 92 LEU A N 1
ATOM 717 C CA . LEU A 1 92 ? -1.886 4.199 -18.328 1 35.69 92 LEU A CA 1
ATOM 718 C C . LEU A 1 92 ? -1.802 4.438 -19.828 1 35.69 92 LEU A C 1
ATOM 720 O O . LEU A 1 92 ? -0.752 4.832 -20.344 1 35.69 92 LEU A O 1
ATOM 724 N N . ASP A 1 93 ? -2.455 3.543 -20.469 1 33.56 93 ASP A N 1
ATOM 725 C CA . ASP A 1 93 ? -2.533 3.768 -21.906 1 33.56 93 ASP A CA 1
ATOM 726 C C . ASP A 1 93 ? -2.598 5.258 -22.234 1 33.56 93 ASP A C 1
ATOM 728 O O . ASP A 1 93 ? -3.236 6.027 -21.5 1 33.56 93 ASP A O 1
ATOM 732 N N . TYR A 1 94 ? -1.683 5.582 -23.078 1 33.97 94 TYR A N 1
ATOM 733 C CA . TYR A 1 94 ? -1.661 6.895 -23.719 1 33.97 94 TYR A CA 1
ATOM 734 C C . TYR A 1 94 ? -3.072 7.359 -24.062 1 33.97 94 TYR A C 1
ATOM 736 O O . TYR A 1 94 ? -3.441 8.5 -23.766 1 33.97 94 TYR A O 1
ATOM 744 N N . ALA A 1 95 ? -3.645 6.508 -24.625 1 34.38 95 ALA A N 1
ATOM 745 C CA . ALA A 1 95 ? -4.957 6.875 -25.141 1 34.38 95 ALA A CA 1
ATOM 746 C C . ALA A 1 95 ? -5.914 7.242 -24.016 1 34.38 95 ALA A C 1
ATOM 748 O O . ALA A 1 95 ? -6.719 8.164 -24.141 1 34.38 95 ALA A O 1
ATOM 749 N N . SER A 1 96 ? -5.809 6.566 -23 1 36.25 96 SER A N 1
ATOM 750 C CA . SER A 1 96 ? -6.719 6.871 -21.906 1 36.25 96 SER A CA 1
ATOM 751 C C . SER A 1 96 ? -6.285 8.133 -21.172 1 36.25 96 SER A C 1
ATOM 753 O O . SER A 1 96 ? -7.121 8.938 -20.75 1 36.25 96 SER A O 1
ATOM 755 N N . VAL A 1 97 ? -4.961 8.195 -21.078 1 38.03 97 VAL A N 1
ATOM 756 C CA . VAL A 1 97 ? -4.48 9.438 -20.484 1 38.03 97 VAL A CA 1
ATOM 757 C C . VAL A 1 97 ? -4.781 10.609 -21.422 1 38.03 97 VAL A C 1
ATOM 759 O O . VAL A 1 97 ? -5.219 11.672 -20.969 1 38.03 97 VAL A O 1
ATOM 762 N N . VAL A 1 98 ? -4.492 10.375 -22.672 1 37.34 98 VAL A N 1
ATOM 763 C CA . VAL A 1 98 ? -4.82 11.391 -23.672 1 37.34 98 VAL A CA 1
ATOM 764 C C . VAL A 1 98 ? -6.328 11.633 -23.688 1 37.34 98 VAL A C 1
ATOM 766 O O . VAL A 1 98 ? -6.773 12.781 -23.719 1 37.34 98 VAL A O 1
ATOM 769 N N . ALA A 1 99 ? -7.012 10.625 -23.781 1 38.56 99 ALA A N 1
ATOM 770 C CA . ALA A 1 99 ? -8.461 10.773 -23.812 1 38.56 99 ALA A CA 1
ATOM 771 C C . ALA A 1 99 ? -8.969 11.469 -22.547 1 38.56 99 ALA A C 1
ATOM 773 O O . ALA A 1 99 ? -9.922 12.25 -22.609 1 38.56 99 ALA A O 1
ATOM 774 N N . LEU A 1 100 ? -8.305 11.234 -21.516 1 36.34 100 LEU A N 1
ATOM 775 C CA . LEU A 1 100 ? -8.688 11.875 -20.266 1 36.34 100 LEU A CA 1
ATOM 776 C C . LEU A 1 100 ? -8.289 13.352 -20.281 1 36.34 100 LEU A C 1
ATOM 778 O O . LEU A 1 100 ? -8.992 14.188 -19.703 1 36.34 100 LEU A O 1
ATOM 782 N N . LYS A 1 101 ? -7.16 13.688 -20.859 1 36.53 101 LYS A N 1
ATOM 783 C CA . LYS A 1 101 ? -6.762 15.078 -21.016 1 36.53 101 LYS A CA 1
ATOM 784 C C . LYS A 1 101 ? -7.73 15.82 -21.938 1 36.53 101 LYS A C 1
ATOM 786 O O . LYS A 1 101 ? -8.031 17 -21.719 1 36.53 101 LYS A O 1
ATOM 791 N N . GLU A 1 102 ? -7.816 15.25 -23 1 39.19 102 GLU A N 1
ATOM 792 C CA . GLU A 1 102 ? -8.633 15.984 -23.969 1 39.19 102 GLU A CA 1
ATOM 793 C C . GLU A 1 102 ? -9.984 16.359 -23.359 1 39.19 102 GLU A C 1
ATOM 795 O O . GLU A 1 102 ? -10.562 17.391 -23.719 1 39.19 102 GLU A O 1
ATOM 800 N N . ARG A 1 103 ? -10.578 15.391 -22.719 1 35.94 103 ARG A N 1
ATOM 801 C CA . ARG A 1 103 ? -11.906 15.812 -22.297 1 35.94 103 ARG A CA 1
ATOM 802 C C . ARG A 1 103 ? -11.836 16.641 -21.016 1 35.94 103 ARG A C 1
ATOM 804 O O . ARG A 1 103 ? -12.859 17.078 -20.5 1 35.94 103 ARG A O 1
ATOM 811 N N . ASP A 1 104 ? -10.789 17.516 -20.938 1 35.09 104 ASP A N 1
ATOM 812 C CA . ASP A 1 104 ? -10.688 18.391 -19.766 1 35.09 104 ASP A CA 1
ATOM 813 C C . ASP A 1 104 ? -11 17.641 -18.484 1 35.09 104 ASP A C 1
ATOM 815 O O . ASP A 1 104 ? -11.445 18.234 -17.5 1 35.09 104 ASP A O 1
ATOM 819 N N . ILE A 1 105 ? -11.297 16.5 -18.672 1 33.28 105 ILE A N 1
ATOM 820 C CA . ILE A 1 105 ? -11.789 15.672 -17.578 1 33.28 105 ILE A CA 1
ATOM 821 C C . ILE A 1 105 ? -10.648 15.344 -16.609 1 33.28 105 ILE A C 1
ATOM 823 O O . ILE A 1 105 ? -10.797 14.5 -15.727 1 33.28 105 ILE A O 1
ATOM 827 N N . MET A 1 106 ? -9.438 15.75 -16.938 1 33.84 106 MET A N 1
ATOM 828 C CA . MET A 1 106 ? -8.398 15.609 -15.914 1 33.84 106 MET A CA 1
ATOM 829 C C . MET A 1 106 ? -8.852 16.203 -14.586 1 33.84 106 MET A C 1
ATOM 831 O O . MET A 1 106 ? -8.594 17.375 -14.305 1 33.84 106 MET A O 1
ATOM 835 N N . GLY A 1 107 ? -10.008 16.359 -14.492 1 32.16 107 GLY A N 1
ATOM 836 C CA . GLY A 1 107 ? -10.305 16.781 -13.141 1 32.16 107 GLY A CA 1
ATOM 837 C C . GLY A 1 107 ? -9.438 16.109 -12.094 1 32.16 107 GLY A C 1
ATOM 838 O O . GLY A 1 107 ? -8.766 15.109 -12.383 1 32.16 107 GLY A O 1
ATOM 839 N N . SER A 1 108 ? -9.008 16.828 -11.062 1 32.5 108 SER A N 1
ATOM 840 C CA . SER A 1 108 ? -8.117 16.5 -9.953 1 32.5 108 SER A CA 1
ATOM 841 C C . SER A 1 108 ? -8.281 15.062 -9.508 1 32.5 108 SER A C 1
ATOM 843 O O . SER A 1 108 ? -9.32 14.688 -8.961 1 32.5 108 SER A O 1
ATOM 845 N N . MET A 1 109 ? -8.133 14.172 -10.328 1 34.12 109 MET A N 1
ATOM 846 C CA . MET A 1 109 ? -8.18 12.758 -9.961 1 34.12 109 MET A CA 1
ATOM 847 C C . MET A 1 109 ? -7.461 12.516 -8.641 1 34.12 109 MET A C 1
ATOM 849 O O . MET A 1 109 ? -6.895 11.445 -8.422 1 34.12 109 MET A O 1
ATOM 853 N N . HIS A 1 110 ? -6.727 13.477 -8.078 1 40.59 110 HIS A N 1
ATOM 854 C CA . HIS A 1 110 ? -6.012 13.516 -6.809 1 40.59 110 HIS A CA 1
ATOM 855 C C . HIS A 1 110 ? -6.867 12.953 -5.68 1 40.59 110 HIS A C 1
ATOM 857 O O . HIS A 1 110 ? -8.086 13.164 -5.652 1 40.59 110 HIS A O 1
ATOM 863 N N . ALA A 1 111 ? -6.559 11.75 -5.309 1 46.34 111 ALA A N 1
ATOM 864 C CA . ALA A 1 111 ? -7.172 11.734 -3.984 1 46.34 111 ALA A CA 1
ATOM 865 C C . ALA A 1 111 ? -7.191 13.133 -3.373 1 46.34 111 ALA A C 1
ATOM 867 O O . ALA A 1 111 ? -6.145 13.773 -3.242 1 46.34 111 ALA A O 1
ATOM 868 N N . ASP A 1 112 ? -8.18 13.812 -3.73 1 63.59 112 ASP A N 1
ATOM 869 C CA . ASP A 1 112 ? -8.602 15.062 -3.098 1 63.59 112 ASP A CA 1
ATOM 870 C C . ASP A 1 112 ? -8.508 14.961 -1.577 1 63.59 112 ASP A C 1
ATOM 872 O O . ASP A 1 112 ? -8.984 14 -0.981 1 63.59 112 ASP A O 1
ATOM 876 N N . PRO A 1 113 ? -7.473 15.656 -1.079 1 74.38 113 PRO A N 1
ATOM 877 C CA . PRO A 1 113 ? -7.422 15.672 0.385 1 74.38 113 PRO A CA 1
ATOM 878 C C . PRO A 1 113 ? -8.805 15.547 1.025 1 74.38 113 PRO A C 1
ATOM 880 O O . PRO A 1 113 ? -8.938 14.938 2.092 1 74.38 113 PRO A O 1
ATOM 883 N N . GLU A 1 114 ? -9.742 16.016 0.323 1 80 114 GLU A N 1
ATOM 884 C CA . GLU A 1 114 ? -11.094 15.914 0.862 1 80 114 GLU A CA 1
ATOM 885 C C . GLU A 1 114 ? -11.57 14.461 0.864 1 80 114 GLU A C 1
ATOM 887 O O . GLU A 1 114 ? -12.164 14 1.838 1 80 114 GLU A O 1
ATOM 892 N N . GLN A 1 115 ? -11.266 13.82 -0.203 1 78.81 115 GLN A N 1
ATOM 893 C CA . GLN A 1 115 ? -11.656 12.414 -0.289 1 78.81 115 GLN A CA 1
ATOM 894 C C . GLN A 1 115 ? -10.875 11.57 0.717 1 78.81 115 GLN A C 1
ATOM 896 O O . GLN A 1 115 ? -11.445 10.672 1.35 1 78.81 115 GLN A O 1
ATOM 901 N N . ALA A 1 116 ? -9.633 11.859 0.803 1 82.38 116 ALA A N 1
ATOM 902 C CA . ALA A 1 116 ? -8.812 11.125 1.763 1 82.38 116 ALA A CA 1
ATOM 903 C C . ALA A 1 116 ? -9.367 11.266 3.178 1 82.38 116 ALA A C 1
ATOM 905 O O . ALA A 1 116 ? -9.461 10.273 3.91 1 82.38 116 ALA A O 1
ATOM 906 N N . VAL A 1 117 ? -9.734 12.445 3.541 1 87.06 117 VAL A N 1
ATOM 907 C CA . VAL A 1 117 ? -10.25 12.695 4.883 1 87.06 117 VAL A CA 1
ATOM 908 C C . VAL A 1 117 ? -11.609 12.023 5.051 1 87.06 117 VAL A C 1
ATOM 910 O O . VAL A 1 117 ? -11.914 11.477 6.113 1 87.06 117 VAL A O 1
ATOM 913 N N . THR A 1 118 ? -12.359 12.055 4.035 1 84.69 118 THR A N 1
ATOM 914 C CA . THR A 1 118 ? -13.648 11.383 4.074 1 84.69 118 THR A CA 1
ATOM 915 C C . THR A 1 118 ? -13.469 9.883 4.301 1 84.69 118 THR A C 1
ATOM 917 O O . THR A 1 118 ? -14.195 9.273 5.094 1 84.69 118 THR A O 1
ATOM 920 N N . ILE A 1 119 ? -12.523 9.297 3.613 1 82.75 119 ILE A N 1
ATOM 921 C CA . ILE A 1 119 ? -12.227 7.879 3.777 1 82.75 119 ILE A CA 1
ATOM 922 C C . ILE A 1 119 ? -11.828 7.602 5.223 1 82.75 119 ILE A C 1
ATOM 924 O O . ILE A 1 119 ? -12.297 6.637 5.832 1 82.75 119 ILE A O 1
ATOM 928 N N . HIS A 1 120 ? -10.977 8.414 5.793 1 86.5 120 HIS A N 1
ATOM 929 C CA . HIS A 1 120 ? -10.562 8.289 7.188 1 86.5 120 HIS A CA 1
ATOM 930 C C . HIS A 1 120 ? -11.773 8.312 8.117 1 86.5 120 HIS A C 1
ATOM 932 O O . HIS A 1 120 ? -11.891 7.469 9.016 1 86.5 120 HIS A O 1
ATOM 938 N N . GLU A 1 121 ? -12.633 9.227 7.852 1 87 121 GLU A N 1
ATOM 939 C CA . GLU A 1 121 ? -13.812 9.367 8.688 1 87 121 GLU A CA 1
ATOM 940 C C . GLU A 1 121 ? -14.734 8.156 8.547 1 87 121 GLU A C 1
ATOM 942 O O . GLU A 1 121 ? -15.281 7.664 9.539 1 87 121 GLU A O 1
ATOM 947 N N . ASP A 1 122 ? -14.898 7.711 7.312 1 84.06 122 ASP A N 1
ATOM 948 C CA . ASP A 1 122 ? -15.773 6.57 7.059 1 84.06 122 ASP A CA 1
ATOM 949 C C . ASP A 1 122 ? -15.258 5.312 7.754 1 84.06 122 ASP A C 1
ATOM 951 O O . ASP A 1 122 ? -16.047 4.488 8.219 1 84.06 122 ASP A O 1
ATOM 955 N N . LEU A 1 123 ? -13.977 5.219 7.863 1 85.44 123 LEU A N 1
ATOM 956 C CA . LEU A 1 123 ? -13.359 4.035 8.445 1 85.44 123 LEU A CA 1
ATOM 957 C C . LEU A 1 123 ? -13.32 4.133 9.969 1 85.44 123 LEU A C 1
ATOM 959 O O . LEU A 1 123 ? -13.102 3.133 10.656 1 85.44 123 LEU A O 1
ATOM 963 N N . ARG A 1 124 ? -13.539 5.285 10.477 1 81.25 124 ARG A N 1
ATOM 964 C CA . ARG A 1 124 ? -13.367 5.527 11.906 1 81.25 124 ARG A CA 1
ATOM 965 C C . ARG A 1 124 ? -12.031 4.984 12.398 1 81.25 124 ARG A C 1
ATOM 967 O O . ARG A 1 124 ? -11.961 4.336 13.445 1 81.25 124 ARG A O 1
ATOM 974 N N . SER A 1 125 ? -11.055 5.148 11.547 1 81.69 125 SER A N 1
ATOM 975 C CA . SER A 1 125 ? -9.727 4.629 11.867 1 81.69 125 SER A CA 1
ATOM 976 C C . SER A 1 125 ? -9.117 5.379 13.047 1 81.69 125 SER A C 1
ATOM 978 O O . SER A 1 125 ? -9.391 6.562 13.242 1 81.69 125 SER A O 1
ATOM 980 N N . GLN A 1 126 ? -8.312 4.688 13.766 1 84.88 126 GLN A N 1
ATOM 981 C CA . GLN A 1 126 ? -7.602 5.352 14.852 1 84.88 126 GLN A CA 1
ATOM 982 C C . GLN A 1 126 ? -6.617 6.383 14.312 1 84.88 126 GLN A C 1
ATOM 984 O O . GLN A 1 126 ? -6.531 7.5 14.828 1 84.88 126 GLN A O 1
ATOM 989 N N . ALA A 1 127 ? -5.926 6 13.328 1 90.75 127 ALA A N 1
ATOM 990 C CA . ALA A 1 127 ? -4.984 6.93 12.711 1 90.75 127 ALA A CA 1
ATOM 991 C C . ALA A 1 127 ? -4.812 6.625 11.227 1 90.75 127 ALA A C 1
ATOM 993 O O . ALA A 1 127 ? -4.93 5.469 10.805 1 90.75 127 ALA A O 1
ATOM 994 N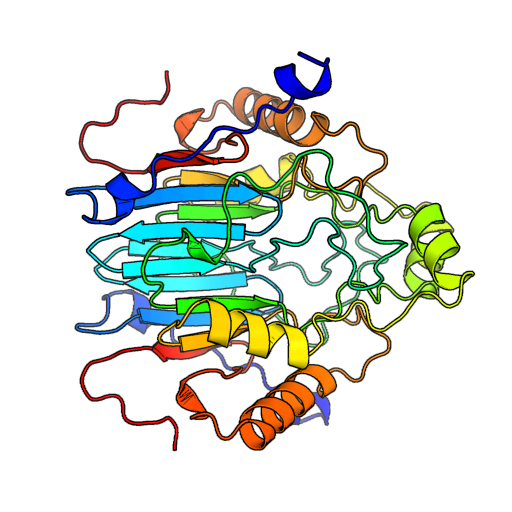 N . SER A 1 128 ? -4.652 7.648 10.469 1 91.12 128 SER A N 1
ATOM 995 C CA . SER A 1 128 ? -4.316 7.531 9.055 1 91.12 128 SER A CA 1
ATOM 996 C C . SER A 1 128 ? -3.039 8.289 8.727 1 91.12 128 SER A C 1
ATOM 998 O O . SER A 1 128 ? -2.771 9.352 9.297 1 91.12 128 SER A O 1
ATOM 1000 N N . ILE A 1 129 ? -2.273 7.746 7.879 1 91.5 129 ILE A N 1
ATOM 1001 C CA . ILE A 1 129 ? -1.067 8.398 7.383 1 91.5 129 ILE A CA 1
ATOM 1002 C C . ILE A 1 129 ? -1.179 8.609 5.875 1 91.5 129 ILE A C 1
ATOM 1004 O O . ILE A 1 129 ? -1.44 7.668 5.129 1 91.5 129 ILE A O 1
ATOM 1008 N N . GLY A 1 130 ? -1.055 9.852 5.477 1 88.44 130 GLY A N 1
ATOM 1009 C CA . GLY A 1 130 ? -1.005 10.156 4.055 1 88.44 130 GLY A CA 1
ATOM 1010 C C . GLY A 1 130 ? 0.322 9.797 3.414 1 88.44 130 GLY A C 1
ATOM 1011 O O . GLY A 1 130 ? 1.383 10.18 3.912 1 88.44 130 GLY A O 1
ATOM 1012 N N . ILE A 1 131 ? 0.208 9.031 2.268 1 85.31 131 ILE A N 1
ATOM 1013 C CA . ILE A 1 131 ? 1.419 8.648 1.553 1 85.31 131 ILE A CA 1
ATOM 1014 C C . ILE A 1 131 ? 1.315 9.078 0.091 1 85.31 131 ILE A C 1
ATOM 1016 O O . ILE A 1 131 ? 0.472 9.906 -0.261 1 85.31 131 ILE A O 1
ATOM 1020 N N . HIS A 1 132 ? 2.334 8.727 -0.771 1 77.5 132 HIS A N 1
ATOM 1021 C CA . HIS A 1 132 ? 2.393 8.984 -2.207 1 77.5 132 HIS A CA 1
ATOM 1022 C C . HIS A 1 132 ? 2.523 10.477 -2.494 1 77.5 132 HIS A C 1
ATOM 1024 O O . HIS A 1 132 ? 1.911 10.984 -3.436 1 77.5 132 HIS A O 1
ATOM 1030 N N . TRP A 1 133 ? 3.172 11.148 -1.698 1 74.81 133 TRP A N 1
ATOM 1031 C CA . TRP A 1 133 ? 3.402 12.562 -1.958 1 74.81 133 TRP A CA 1
ATOM 1032 C C . TRP A 1 133 ? 4.887 12.898 -1.868 1 74.81 133 TRP A C 1
ATOM 1034 O O . TRP A 1 133 ? 5.668 12.141 -1.289 1 74.81 133 TRP A O 1
ATOM 1044 N N . GLY A 1 134 ? 5.289 13.891 -2.553 1 72.38 134 GLY A N 1
ATOM 1045 C CA . GLY A 1 134 ? 6.609 14.477 -2.391 1 72.38 134 GLY A CA 1
ATOM 1046 C C . GLY A 1 134 ? 7.727 13.562 -2.869 1 72.38 134 GLY A C 1
ATOM 1047 O O . GLY A 1 134 ? 8.891 13.773 -2.523 1 72.38 134 GLY A O 1
ATOM 1048 N N . THR A 1 135 ? 7.398 12.5 -3.6 1 66.38 135 THR A N 1
ATOM 1049 C CA . THR A 1 135 ? 8.438 11.555 -3.992 1 66.38 135 THR A CA 1
ATOM 1050 C C . THR A 1 135 ? 8.734 11.672 -5.484 1 66.38 135 THR A C 1
ATOM 1052 O O . THR A 1 135 ? 9.891 11.812 -5.883 1 66.38 135 THR A O 1
ATOM 1055 N N . PHE A 1 136 ? 7.711 11.586 -6.332 1 63.41 136 PHE A N 1
ATOM 1056 C CA . PHE A 1 136 ? 7.898 11.641 -7.777 1 63.41 136 PHE A CA 1
ATOM 1057 C C . PHE A 1 136 ? 7.039 12.742 -8.391 1 63.41 136 PHE A C 1
ATOM 1059 O O . PHE A 1 136 ? 5.98 13.086 -7.848 1 63.41 136 PHE A O 1
ATOM 1066 N N . SER A 1 137 ? 7.625 13.305 -9.344 1 55.5 137 SER A N 1
ATOM 1067 C CA . SER A 1 137 ? 6.875 14.328 -10.062 1 55.5 137 SER A CA 1
ATOM 1068 C C . SER A 1 137 ? 5.746 13.711 -10.883 1 55.5 137 SER A C 1
ATOM 1070 O O . SER A 1 137 ? 5.984 13.117 -11.938 1 55.5 137 SER A O 1
ATOM 1072 N N . LEU A 1 138 ? 4.801 13.203 -10.25 1 50 138 LEU A N 1
ATOM 1073 C CA . LEU A 1 138 ? 3.736 12.617 -11.055 1 50 138 LEU A CA 1
ATOM 1074 C C . LEU A 1 138 ? 2.719 13.672 -11.461 1 50 138 LEU A C 1
ATOM 1076 O O . LEU A 1 138 ? 2.119 13.578 -12.539 1 50 138 LEU A O 1
ATOM 1080 N N . ALA A 1 139 ? 2.422 14.609 -10.469 1 48.72 139 ALA A N 1
ATOM 1081 C CA . ALA A 1 139 ? 1.405 15.625 -10.727 1 48.72 139 ALA A CA 1
ATOM 1082 C C . ALA A 1 139 ? 2.031 17.016 -10.844 1 48.72 139 ALA A C 1
ATOM 1084 O O . ALA A 1 139 ? 3.143 17.234 -10.359 1 48.72 139 ALA A O 1
ATOM 1085 N N . TYR A 1 140 ? 1.627 17.719 -11.945 1 47.97 140 TYR A N 1
ATOM 1086 C CA . TYR A 1 140 ? 2.002 19.109 -12.078 1 47.97 140 TYR A CA 1
ATOM 1087 C C . TYR A 1 140 ? 1.822 19.859 -10.758 1 47.97 140 TYR A C 1
ATOM 1089 O O . TYR A 1 140 ? 2.023 21.062 -10.688 1 47.97 140 TYR A O 1
ATOM 1097 N N . GLU A 1 141 ? 1.6 19.062 -9.82 1 58.25 141 GLU A N 1
ATOM 1098 C CA . GLU A 1 141 ? 1.381 19.734 -8.547 1 58.25 141 GLU A CA 1
ATOM 1099 C C . GLU A 1 141 ? 2.688 19.891 -7.773 1 58.25 141 GLU A C 1
ATOM 1101 O O . GLU A 1 141 ? 3.555 19.016 -7.824 1 58.25 141 GLU A O 1
ATOM 1106 N N . PRO A 1 142 ? 2.721 21.156 -7.242 1 67.75 142 PRO A N 1
ATOM 1107 C CA . PRO A 1 142 ? 3.863 21.328 -6.34 1 67.75 142 PRO A CA 1
ATOM 1108 C C . PRO A 1 142 ? 3.998 20.188 -5.34 1 67.75 142 PRO A C 1
ATOM 1110 O O . PRO A 1 142 ? 2.99 19.656 -4.859 1 67.75 142 PRO A O 1
ATOM 1113 N N . TYR A 1 143 ? 5.137 19.781 -5.094 1 73.44 143 TYR A N 1
ATOM 1114 C CA . TYR A 1 143 ? 5.41 18.562 -4.344 1 73.44 143 TYR A CA 1
ATOM 1115 C C . TYR A 1 143 ? 4.895 18.688 -2.914 1 73.44 143 TYR A C 1
ATOM 1117 O O . TYR A 1 143 ? 4.652 17.672 -2.254 1 73.44 143 TYR A O 1
ATOM 1125 N N . LEU A 1 144 ? 4.629 19.922 -2.445 1 80 144 LEU A N 1
ATOM 1126 C CA . LEU A 1 144 ? 4.164 20.078 -1.07 1 80 144 LEU A CA 1
ATOM 1127 C C . LEU A 1 144 ? 2.645 20.203 -1.019 1 80 144 LEU A C 1
ATOM 1129 O O . LEU A 1 144 ? 2.043 20.078 0.05 1 80 144 LEU A O 1
ATOM 1133 N N . GLU A 1 145 ? 2.031 20.391 -2.055 1 81.44 145 GLU A N 1
ATOM 1134 C CA . GLU A 1 145 ? 0.614 20.734 -2.1 1 81.44 145 GLU A CA 1
ATOM 1135 C C . GLU A 1 145 ? -0.244 19.656 -1.458 1 81.44 145 GLU A C 1
ATOM 1137 O O . GLU A 1 145 ? -1.148 19.953 -0.675 1 81.44 145 GLU A O 1
ATOM 1142 N N . PRO A 1 146 ? 0.041 18.438 -1.74 1 79.06 146 PRO A N 1
ATOM 1143 C CA . PRO A 1 146 ? -0.801 17.406 -1.119 1 79.06 146 PRO A CA 1
ATOM 1144 C C . PRO A 1 146 ? -0.756 17.453 0.407 1 79.06 146 PRO A C 1
ATOM 1146 O O . PRO A 1 146 ? -1.79 17.297 1.063 1 79.06 146 PRO A O 1
ATOM 1149 N N . ARG A 1 147 ? 0.388 17.609 0.992 1 84 147 ARG A N 1
ATOM 1150 C CA . ARG A 1 147 ? 0.533 17.703 2.441 1 84 147 ARG A CA 1
ATOM 1151 C C . ARG A 1 147 ? -0.203 18.922 2.99 1 84 147 ARG A C 1
ATOM 1153 O O . ARG A 1 147 ? -0.904 18.828 4 1 84 147 ARG A O 1
ATOM 1160 N N . GLU A 1 148 ? -0.017 20.031 2.318 1 86.5 148 GLU A N 1
ATOM 1161 C CA . GLU A 1 148 ? -0.633 21.281 2.766 1 86.5 148 GLU A CA 1
ATOM 1162 C C . GLU A 1 148 ? -2.154 21.203 2.676 1 86.5 148 GLU A C 1
ATOM 1164 O O . GLU A 1 148 ? -2.857 21.641 3.588 1 86.5 148 GLU A O 1
ATOM 1169 N N . LEU A 1 149 ? -2.643 20.656 1.621 1 85.62 149 LEU A N 1
ATOM 1170 C CA . LEU A 1 149 ? -4.082 20.531 1.427 1 85.62 149 LEU A CA 1
ATOM 1171 C C . LEU A 1 149 ? -4.688 19.578 2.441 1 85.62 149 LEU A C 1
ATOM 1173 O O . LEU A 1 149 ? -5.797 19.797 2.934 1 85.62 149 LEU A O 1
ATOM 1177 N N . LEU A 1 150 ? -3.963 18.531 2.74 1 88.31 150 LEU A N 1
ATOM 1178 C CA . LEU A 1 150 ? -4.445 17.609 3.764 1 88.31 150 LEU A CA 1
ATOM 1179 C C . LEU A 1 150 ? -4.547 18.312 5.117 1 88.31 150 LEU A C 1
ATOM 1181 O O . LEU A 1 150 ? -5.562 18.188 5.809 1 88.31 150 LEU A O 1
ATOM 1185 N N . GLY A 1 151 ? -3.502 19.031 5.457 1 88.69 151 GLY A N 1
ATOM 1186 C CA . GLY A 1 151 ? -3.529 19.766 6.707 1 88.69 151 GLY A CA 1
ATOM 1187 C C . GLY A 1 151 ? -4.688 20.75 6.789 1 88.69 151 GLY A C 1
ATOM 1188 O O . GLY A 1 151 ? -5.355 20.844 7.82 1 88.69 151 GLY A O 1
ATOM 1189 N N . ALA A 1 152 ? -4.926 21.422 5.734 1 90.12 152 ALA A N 1
ATOM 1190 C CA . ALA A 1 152 ? -6.016 22.391 5.68 1 90.12 152 ALA A CA 1
ATOM 1191 C C . ALA A 1 152 ? -7.371 21.703 5.848 1 90.12 152 ALA A C 1
ATOM 1193 O O . ALA A 1 152 ? -8.258 22.234 6.527 1 90.12 152 ALA A O 1
ATOM 1194 N N . GLU A 1 153 ? -7.504 20.594 5.195 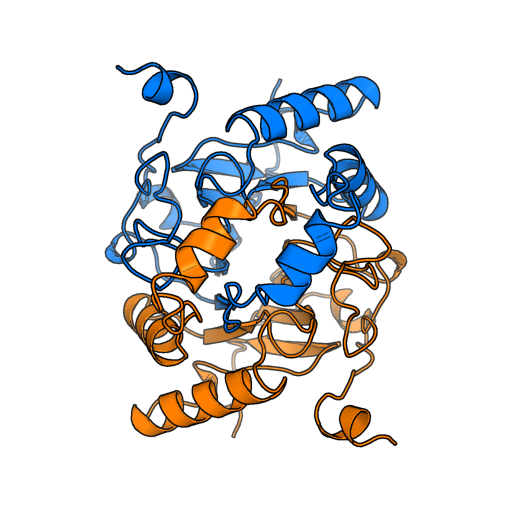1 90 153 GLU A N 1
ATOM 1195 C CA . GLU A 1 153 ? -8.758 19.859 5.281 1 90 153 GLU A CA 1
ATOM 1196 C C . GLU A 1 153 ? -9.008 19.359 6.699 1 90 153 GLU A C 1
ATOM 1198 O O . GLU A 1 153 ? -10.141 19.391 7.188 1 90 153 GLU A O 1
ATOM 1203 N N . ILE A 1 154 ? -7.977 18.875 7.336 1 90.44 154 ILE A N 1
ATOM 1204 C CA . ILE A 1 154 ? -8.062 18.375 8.703 1 90.44 154 ILE A CA 1
ATOM 1205 C C . ILE A 1 154 ? -8.492 19.516 9.641 1 90.44 154 ILE A C 1
ATOM 1207 O O . ILE A 1 154 ? -9.359 19.328 10.5 1 90.44 154 ILE A O 1
ATOM 1211 N N . GLU A 1 155 ? -7.883 20.625 9.477 1 91.81 155 GLU A N 1
ATOM 1212 C CA . GLU A 1 155 ? -8.234 21.797 10.266 1 91.81 155 GLU A CA 1
ATOM 1213 C C . GLU A 1 155 ? -9.672 22.234 10.016 1 91.81 155 GLU A C 1
ATOM 1215 O O . GLU A 1 155 ? -10.414 22.531 10.953 1 91.81 155 GLU A O 1
ATOM 1220 N N . LYS A 1 156 ? -10.031 22.234 8.805 1 92.75 156 LYS A N 1
ATOM 1221 C CA . LYS A 1 156 ? -11.375 22.641 8.398 1 92.75 156 LYS A CA 1
ATOM 1222 C C . LYS A 1 156 ? -12.43 21.734 9.047 1 92.75 156 LYS A C 1
ATOM 1224 O O . LYS A 1 156 ? -13.5 22.219 9.438 1 92.75 156 LYS A O 1
ATOM 1229 N N . ARG A 1 157 ? -12.109 20.547 9.219 1 92.31 157 ARG A N 1
ATOM 1230 C CA . ARG A 1 157 ? -13.062 19.578 9.75 1 92.31 157 ARG A CA 1
ATOM 1231 C C . ARG A 1 157 ? -12.906 19.422 11.258 1 92.31 157 ARG A C 1
ATOM 1233 O O . ARG A 1 157 ? -13.562 18.594 11.883 1 92.31 157 ARG A O 1
ATOM 1240 N N . ASN A 1 158 ? -12.055 20.172 11.836 1 93.31 158 ASN A N 1
ATOM 1241 C CA . ASN A 1 158 ? -11.812 20.188 13.273 1 93.31 158 ASN A CA 1
ATOM 1242 C C . ASN A 1 158 ? -11.406 18.812 13.789 1 93.31 158 ASN A C 1
ATOM 1244 O O . ASN A 1 158 ? -11.898 18.359 14.828 1 93.31 158 ASN A O 1
ATOM 1248 N N . MET A 1 159 ? -10.578 18.156 13.055 1 91.5 159 MET A N 1
ATOM 1249 C CA . MET A 1 159 ? -10.07 16.844 13.445 1 91.5 159 MET A CA 1
ATOM 1250 C C . MET A 1 159 ? -8.766 16.984 14.227 1 91.5 159 MET A C 1
ATOM 1252 O O . MET A 1 159 ? -8.047 17.969 14.086 1 91.5 159 MET A O 1
ATOM 1256 N N . LYS A 1 160 ? -8.531 15.992 15.055 1 90.56 160 LYS A N 1
ATOM 1257 C CA . LYS A 1 160 ? -7.238 15.922 15.727 1 90.56 160 LYS A CA 1
ATOM 1258 C C . LYS A 1 160 ? -6.109 15.695 14.719 1 90.56 160 LYS A C 1
ATOM 1260 O O . LYS A 1 160 ? -6.172 14.773 13.906 1 90.56 160 LYS A O 1
ATOM 1265 N N . PRO A 1 161 ? -5.117 16.5 14.758 1 88.38 161 PRO A N 1
ATOM 1266 C CA . PRO A 1 161 ? -4.02 16.359 13.805 1 88.38 161 PRO A CA 1
ATOM 1267 C C . PRO A 1 161 ? -3.352 14.992 13.867 1 88.38 161 PRO A C 1
ATOM 1269 O O . PRO A 1 161 ? -2.805 14.516 12.867 1 88.38 161 PRO A O 1
ATOM 1272 N N . SER A 1 162 ? -3.471 14.375 15.023 1 88.94 162 SER A N 1
ATOM 1273 C CA . SER A 1 162 ? -2.836 13.07 15.188 1 88.94 162 SER A CA 1
ATOM 1274 C C . SER A 1 162 ? -3.672 11.969 14.555 1 88.94 162 SER A C 1
ATOM 1276 O O . SER A 1 162 ? -3.195 10.844 14.391 1 88.94 162 SER A O 1
ATOM 1278 N N . SER A 1 163 ? -4.867 12.242 14.266 1 90.44 163 SER A N 1
ATOM 1279 C CA . SER A 1 163 ? -5.746 11.227 13.703 1 90.44 163 SER A CA 1
ATOM 1280 C C . SER A 1 163 ? -5.453 11 12.227 1 90.44 163 SER A C 1
ATOM 1282 O O . SER A 1 163 ? -5.734 9.93 11.68 1 90.44 163 SER A O 1
ATOM 1284 N N . PHE A 1 164 ? -4.996 12.016 11.586 1 92.31 164 PHE A N 1
ATOM 1285 C CA . PHE A 1 164 ? -4.617 11.938 10.18 1 92.31 164 PHE A CA 1
ATOM 1286 C C . PHE A 1 164 ? -3.479 12.898 9.875 1 92.31 164 PHE A C 1
ATOM 1288 O O . PHE A 1 164 ? -3.641 14.117 9.984 1 92.31 164 PHE A O 1
ATOM 1295 N N . PHE A 1 165 ? -2.35 12.344 9.445 1 91.88 165 PHE A N 1
ATOM 1296 C CA . PHE A 1 165 ? -1.169 13.18 9.289 1 91.88 165 PHE A CA 1
ATOM 1297 C C . PHE A 1 165 ? -0.245 12.633 8.211 1 91.88 165 PHE A C 1
ATOM 1299 O O . PHE A 1 165 ? -0.49 11.547 7.672 1 91.88 165 PHE A O 1
ATOM 1306 N N . THR A 1 166 ? 0.699 13.414 7.797 1 91.75 166 THR A N 1
ATOM 1307 C CA . THR A 1 166 ? 1.771 13 6.898 1 91.75 166 THR A CA 1
ATOM 1308 C C . THR A 1 166 ? 3.113 13 7.625 1 91.75 166 THR A C 1
ATOM 1310 O O . THR A 1 166 ? 3.238 13.57 8.711 1 91.75 166 THR A O 1
ATOM 1313 N N . VAL A 1 167 ? 4.027 12.352 7.117 1 92.94 167 VAL A N 1
ATOM 1314 C CA . VAL A 1 167 ? 5.367 12.312 7.688 1 92.94 167 VAL A CA 1
ATOM 1315 C C . VAL A 1 167 ? 6.406 12.555 6.594 1 92.94 167 VAL A C 1
ATOM 1317 O O . VAL A 1 167 ? 6.082 12.531 5.402 1 92.94 167 VAL A O 1
ATOM 1320 N N . SER A 1 168 ? 7.602 12.844 7.008 1 92.12 168 SER A N 1
ATOM 1321 C CA . SER A 1 168 ? 8.695 13.047 6.062 1 92.12 168 SER A CA 1
ATOM 1322 C C . SER A 1 168 ? 9.297 11.719 5.613 1 92.12 168 SER A C 1
ATOM 1324 O O . SER A 1 168 ? 9.148 10.703 6.297 1 92.12 168 SER A O 1
ATOM 1326 N N . HIS A 1 169 ? 9.953 11.75 4.457 1 92.81 169 HIS A N 1
ATOM 1327 C CA . HIS A 1 169 ? 10.711 10.57 4.043 1 92.81 169 HIS A CA 1
ATOM 1328 C C . HIS A 1 169 ? 11.664 10.109 5.141 1 92.81 169 HIS A C 1
ATOM 1330 O O . HIS A 1 169 ? 12.43 10.914 5.676 1 92.81 169 HIS A O 1
ATOM 1336 N N . GLY A 1 170 ? 11.562 8.828 5.516 1 95.94 170 GLY A N 1
ATOM 1337 C CA . GLY A 1 170 ? 12.477 8.273 6.496 1 95.94 170 GLY A CA 1
ATOM 1338 C C . GLY A 1 170 ? 12.008 8.461 7.926 1 95.94 170 GLY A C 1
ATOM 1339 O O . GLY A 1 170 ? 12.68 8.031 8.867 1 95.94 170 GLY A O 1
ATOM 1340 N N . GLU A 1 171 ? 10.906 9.086 8.086 1 95.75 171 GLU A N 1
ATOM 1341 C CA . GLU A 1 171 ? 10.422 9.352 9.438 1 95.75 171 GLU A CA 1
ATOM 1342 C C . GLU A 1 171 ? 9.789 8.109 10.047 1 95.75 171 GLU A C 1
ATOM 1344 O O . GLU A 1 171 ? 9.031 7.402 9.383 1 95.75 171 GLU A O 1
ATOM 1349 N N . ILE A 1 172 ? 10.219 7.797 11.258 1 96.31 172 ILE A N 1
ATOM 1350 C CA . ILE A 1 172 ? 9.633 6.723 12.055 1 96.31 172 ILE A CA 1
ATOM 1351 C C . ILE A 1 172 ? 8.609 7.305 13.031 1 96.31 172 ILE A C 1
ATOM 1353 O O . ILE A 1 172 ? 8.898 8.266 13.75 1 96.31 172 ILE A O 1
ATOM 1357 N N . SER A 1 173 ? 7.418 6.809 12.984 1 94.56 173 SER A N 1
ATOM 1358 C CA . SER A 1 173 ? 6.359 7.246 13.891 1 94.56 173 SER A CA 1
ATOM 1359 C C . SER A 1 173 ? 5.797 6.078 14.688 1 94.56 173 SER A C 1
ATOM 1361 O O . SER A 1 173 ? 5.855 4.93 14.242 1 94.56 173 SER A O 1
ATOM 1363 N N . LEU A 1 174 ? 5.371 6.305 15.859 1 93.44 174 LEU A N 1
ATOM 1364 C CA . LEU A 1 174 ? 4.645 5.352 16.688 1 93.44 174 LEU A CA 1
ATOM 1365 C C . LEU A 1 174 ? 3.176 5.75 16.812 1 93.44 174 LEU A C 1
ATOM 1367 O O . LEU A 1 174 ? 2.857 6.809 17.359 1 93.44 174 LEU A O 1
ATOM 1371 N N . VAL A 1 175 ? 2.291 4.883 16.266 1 92.38 175 VAL A N 1
ATOM 1372 C CA . VAL A 1 175 ? 0.866 5.195 16.219 1 92.38 175 VAL A CA 1
ATOM 1373 C C . VAL A 1 175 ? 0.115 4.363 17.25 1 92.38 175 VAL A C 1
ATOM 1375 O O . VAL A 1 175 ? 0.322 3.15 17.344 1 92.38 175 VAL A O 1
ATOM 1378 N N . GLY A 1 176 ? -0.812 4.965 18.062 1 84.38 176 GLY A N 1
ATOM 1379 C CA . GLY A 1 176 ? -1.685 4.273 18.984 1 84.38 176 GLY A CA 1
ATOM 1380 C C . GLY A 1 176 ? -0.982 3.869 20.266 1 84.38 176 GLY A C 1
ATOM 1381 O O . GLY A 1 176 ? -1.485 3.029 21.031 1 84.38 176 GLY A O 1
ATOM 1382 N N . ALA A 1 177 ? 0.277 4.191 20.469 1 69.88 177 ALA A N 1
ATOM 1383 C CA . ALA A 1 177 ? 0.98 3.787 21.688 1 69.88 177 ALA A CA 1
ATOM 1384 C C . ALA A 1 177 ? 0.303 4.359 22.938 1 69.88 177 ALA A C 1
ATOM 1386 O O . ALA A 1 177 ? -0.209 5.48 22.906 1 69.88 177 ALA A O 1
ATOM 1387 N N . ASP A 1 178 ? 0.045 3.326 23.703 1 59.38 178 ASP A N 1
ATOM 1388 C CA . ASP A 1 178 ? -0.363 3.73 25.047 1 59.38 178 ASP A CA 1
ATOM 1389 C C . ASP A 1 178 ? 0.608 4.754 25.625 1 59.38 178 ASP A C 1
ATOM 1391 O O . ASP A 1 178 ? 1.825 4.613 25.484 1 59.38 178 ASP A O 1
ATOM 1395 N N . GLY A 1 179 ? 0.216 6.188 25.859 1 49.41 179 GLY A N 1
ATOM 1396 C CA . GLY A 1 179 ? 0.972 7.305 26.406 1 49.41 179 GLY A CA 1
ATOM 1397 C C . GLY A 1 179 ? 1.43 8.289 25.344 1 49.41 179 GLY A C 1
ATOM 1398 O O . GLY A 1 179 ? 2.104 9.273 25.641 1 49.41 179 GLY A O 1
ATOM 1399 N N . TYR A 1 180 ? 1.74 7.793 24.156 1 40.44 180 TYR A N 1
ATOM 1400 C CA . TYR A 1 180 ? 2.146 8.805 23.188 1 40.44 180 TYR A CA 1
ATOM 1401 C C . TYR A 1 180 ? 1.027 9.812 22.953 1 40.44 180 TYR A C 1
ATOM 1403 O O . TYR A 1 180 ? -0.085 9.438 22.578 1 40.44 180 TYR A O 1
ATOM 1411 N N . ASN A 1 181 ? 0.969 10.812 23.672 1 36.91 181 ASN A N 1
ATOM 1412 C CA . ASN A 1 181 ? 0.26 12.078 23.547 1 36.91 181 ASN A CA 1
ATOM 1413 C C . ASN A 1 181 ? 0.109 12.5 22.094 1 36.91 181 ASN A C 1
ATOM 1415 O O . ASN A 1 181 ? 0.885 12.078 21.234 1 36.91 181 ASN A O 1
ATOM 1419 N N . ASP A 1 182 ? -1.113 13.188 21.719 1 35.31 182 ASP A N 1
ATOM 1420 C CA . ASP A 1 182 ? -1.508 14.031 20.594 1 35.31 182 ASP A CA 1
ATOM 1421 C C . ASP A 1 182 ? -0.289 14.664 19.922 1 35.31 182 ASP A C 1
ATOM 1423 O O . ASP A 1 182 ? 0.586 15.203 20.609 1 35.31 182 ASP A O 1
ATOM 1427 N N . ILE A 1 183 ? 0.299 14.062 18.969 1 33.16 183 ILE A N 1
ATOM 1428 C CA . ILE A 1 183 ? 1.217 15 18.328 1 33.16 183 ILE A CA 1
ATOM 1429 C C . ILE A 1 183 ? 0.663 16.422 18.453 1 33.16 183 ILE A C 1
ATOM 1431 O O . ILE A 1 183 ? -0.406 16.719 17.906 1 33.16 183 ILE A O 1
ATOM 1435 N N . ASP A 1 184 ? 0.777 17.047 19.609 1 30.61 184 ASP A N 1
ATOM 1436 C CA . ASP A 1 184 ? 0.519 18.484 19.734 1 30.61 184 ASP A CA 1
ATOM 1437 C C . ASP A 1 184 ? 1.139 19.25 18.578 1 30.61 184 ASP A C 1
ATOM 1439 O O . ASP A 1 184 ? 2.256 18.953 18.141 1 30.61 184 ASP A O 1
ATOM 1443 N N . MET B 1 1 ? -22.438 -16.828 -15.914 1 66.31 1 MET B N 1
ATOM 1444 C CA . MET B 1 1 ? -21.078 -16.531 -15.453 1 66.31 1 MET B CA 1
ATOM 1445 C C . MET B 1 1 ? -20.188 -16.094 -16.609 1 66.31 1 MET B C 1
ATOM 1447 O O . MET B 1 1 ? -20.125 -16.766 -17.641 1 66.31 1 MET B O 1
ATOM 1451 N N . THR B 1 2 ? -19.906 -14.859 -16.766 1 75.81 2 THR B N 1
ATOM 1452 C CA . THR B 1 2 ? -19.094 -14.32 -17.859 1 75.81 2 THR B CA 1
ATOM 1453 C C . THR B 1 2 ? -17.656 -14.82 -17.766 1 75.81 2 THR B C 1
ATOM 1455 O O . THR B 1 2 ? -17.266 -15.414 -16.766 1 75.81 2 THR B O 1
ATOM 1458 N N . GLU B 1 3 ? -17.047 -14.836 -18.891 1 78.56 3 GLU B N 1
ATOM 1459 C CA . GLU B 1 3 ? -15.633 -15.164 -18.922 1 78.56 3 GLU B CA 1
ATOM 1460 C C . GLU B 1 3 ? -14.867 -14.422 -17.828 1 78.56 3 GLU B C 1
ATOM 1462 O O . GLU B 1 3 ? -13.969 -14.984 -17.203 1 78.56 3 GLU B O 1
ATOM 1467 N N . LEU B 1 4 ? -15.312 -13.281 -17.578 1 80.62 4 LEU B N 1
ATOM 1468 C CA . LEU B 1 4 ? -14.656 -12.461 -16.562 1 80.62 4 LEU B CA 1
ATOM 1469 C C . LEU B 1 4 ? -14.922 -13.016 -15.164 1 80.62 4 LEU B C 1
ATOM 1471 O O . LEU B 1 4 ? -14.031 -13 -14.305 1 80.62 4 LEU B O 1
ATOM 1475 N N . ASP B 1 5 ? -16.078 -13.57 -14.961 1 83.56 5 ASP B N 1
ATOM 1476 C CA . ASP B 1 5 ? -16.453 -14.141 -13.672 1 83.56 5 ASP B CA 1
ATOM 1477 C C . ASP B 1 5 ? -15.586 -15.352 -13.336 1 83.56 5 ASP B C 1
ATOM 1479 O O . ASP B 1 5 ? -15.273 -15.594 -12.164 1 83.56 5 ASP B O 1
ATOM 1483 N N . THR B 1 6 ? -15.266 -15.961 -14.367 1 84.5 6 THR B N 1
ATOM 1484 C CA . THR B 1 6 ? -14.469 -17.172 -14.172 1 84.5 6 THR B CA 1
ATOM 1485 C C . THR B 1 6 ? -12.984 -16.828 -14.055 1 84.5 6 THR B C 1
ATOM 1487 O O . THR B 1 6 ? -12.289 -17.359 -13.188 1 84.5 6 THR B O 1
ATOM 1490 N N . ALA B 1 7 ? -12.531 -15.953 -14.891 1 84.31 7 ALA B N 1
ATOM 1491 C CA . ALA B 1 7 ? -11.109 -15.633 -14.969 1 84.31 7 ALA B CA 1
ATOM 1492 C C . ALA B 1 7 ? -10.688 -14.734 -13.812 1 84.31 7 ALA B C 1
ATOM 1494 O O . ALA B 1 7 ? -9.547 -14.812 -13.336 1 84.31 7 ALA B O 1
ATOM 1495 N N . LEU B 1 8 ? -11.625 -13.875 -13.352 1 86.88 8 LEU B N 1
ATOM 1496 C CA . LEU B 1 8 ? -11.367 -12.922 -12.273 1 86.88 8 LEU B CA 1
ATOM 1497 C C . LEU B 1 8 ? -12.492 -12.953 -11.242 1 86.88 8 LEU B C 1
ATOM 1499 O O . LEU B 1 8 ? -13.211 -11.961 -11.07 1 86.88 8 LEU B O 1
ATOM 1503 N N . PRO B 1 9 ? -12.578 -14.062 -10.602 1 90.69 9 PRO B N 1
ATOM 1504 C CA . PRO B 1 9 ? -13.688 -14.148 -9.656 1 90.69 9 PRO B CA 1
ATOM 1505 C C . PRO B 1 9 ? -13.57 -13.141 -8.516 1 90.69 9 PRO B C 1
ATOM 1507 O O . PRO B 1 9 ? -12.461 -12.758 -8.133 1 90.69 9 PRO B O 1
ATOM 1510 N N . VAL B 1 10 ? -14.68 -12.68 -8.047 1 92.62 10 VAL B N 1
ATOM 1511 C CA . VAL B 1 10 ? -14.789 -11.891 -6.82 1 92.62 10 VAL B CA 1
ATOM 1512 C C . VAL B 1 10 ? -15.398 -12.742 -5.711 1 92.62 10 VAL B C 1
ATOM 1514 O O . VAL B 1 10 ? -16.562 -13.156 -5.801 1 92.62 10 VAL B O 1
ATOM 1517 N N . LEU B 1 11 ? -14.609 -13.078 -4.719 1 95 11 LEU B N 1
ATOM 1518 C CA . LEU B 1 11 ? -15.086 -13.844 -3.574 1 95 11 LEU B CA 1
ATOM 1519 C C . LEU B 1 11 ? -15.664 -12.922 -2.504 1 95 11 LEU B C 1
ATOM 1521 O O . LEU B 1 11 ? -15.109 -11.859 -2.23 1 95 11 LEU B O 1
ATOM 1525 N N . GLU B 1 12 ? -16.781 -13.25 -1.995 1 94.25 12 GLU B N 1
ATOM 1526 C CA . GLU B 1 12 ? -17.328 -12.516 -0.859 1 94.25 12 GLU B CA 1
ATOM 1527 C C . GLU B 1 12 ? -16.609 -12.883 0.435 1 94.25 12 GLU B C 1
ATOM 1529 O O . GLU B 1 12 ? -16.734 -14.008 0.924 1 94.25 12 GLU B O 1
ATOM 1534 N N . PRO B 1 13 ? -15.922 -11.922 1.006 1 95.88 13 PRO B N 1
ATOM 1535 C CA . PRO B 1 13 ? -15.188 -12.273 2.223 1 95.88 13 PRO B CA 1
ATOM 1536 C C . PRO B 1 13 ? -16.094 -12.438 3.438 1 95.88 13 PRO B C 1
ATOM 1538 O O . PRO B 1 13 ? -17.062 -11.68 3.596 1 95.88 13 PRO B O 1
ATOM 1541 N N . ASP B 1 14 ? -15.844 -13.453 4.23 1 96.56 14 ASP B N 1
ATOM 1542 C CA . ASP B 1 14 ? -16.469 -13.578 5.543 1 96.56 14 ASP B CA 1
ATOM 1543 C C . ASP B 1 14 ? -15.797 -12.664 6.566 1 96.56 14 ASP B C 1
ATOM 1545 O O . ASP B 1 14 ? -14.812 -13.047 7.195 1 96.56 14 ASP B O 1
ATOM 1549 N N . MET B 1 15 ? -16.406 -11.531 6.781 1 95.56 15 MET B N 1
ATOM 1550 C CA . MET B 1 15 ? -15.781 -10.508 7.609 1 95.56 15 MET B CA 1
ATOM 1551 C C . MET B 1 15 ? -15.805 -10.906 9.078 1 95.56 15 MET B C 1
ATOM 1553 O O . MET B 1 15 ? -15.094 -10.32 9.898 1 95.56 15 MET B O 1
ATOM 1557 N N . THR B 1 16 ? -16.547 -11.922 9.469 1 95.69 16 THR B N 1
ATOM 1558 C CA . THR B 1 16 ? -16.625 -12.344 10.859 1 95.69 16 THR B CA 1
ATOM 1559 C C . THR B 1 16 ? -15.289 -12.922 11.328 1 95.69 16 THR B C 1
ATOM 1561 O O . THR B 1 16 ? -14.992 -12.922 12.523 1 95.69 16 THR B O 1
ATOM 1564 N N . VAL B 1 17 ? -14.469 -13.367 10.398 1 95.75 17 VAL B N 1
ATOM 1565 C CA . VAL B 1 17 ? -13.188 -13.953 10.773 1 95.75 17 VAL B CA 1
ATOM 1566 C C . VAL B 1 17 ? -12.273 -12.867 11.336 1 95.75 17 VAL B C 1
ATOM 1568 O O . VAL B 1 17 ? -11.273 -13.172 11.992 1 95.75 17 VAL B O 1
ATOM 1571 N N . PHE B 1 18 ? -12.586 -11.594 11.078 1 95.69 18 PHE B N 1
ATOM 1572 C CA . PHE B 1 18 ? -11.742 -10.492 11.539 1 95.69 18 PHE B CA 1
ATOM 1573 C C . PHE B 1 18 ? -12.148 -10.047 12.938 1 95.69 18 PHE B C 1
ATOM 1575 O O . PHE B 1 18 ? -11.531 -9.148 13.508 1 95.69 18 PHE B O 1
ATOM 1582 N N . GLU B 1 19 ? -13.148 -10.656 13.516 1 94.56 19 GLU B N 1
ATOM 1583 C CA . GLU B 1 19 ? -13.555 -10.328 14.875 1 94.56 19 GLU B CA 1
ATOM 1584 C C . GLU B 1 19 ? -12.5 -10.758 15.891 1 94.56 19 GLU B C 1
ATOM 1586 O O . GLU B 1 19 ? -12.344 -10.141 16.938 1 94.56 19 GLU B O 1
ATOM 1591 N N . LYS B 1 20 ? -11.891 -11.852 15.523 1 93.69 20 LYS B N 1
ATOM 1592 C CA . LYS B 1 20 ? -10.789 -12.336 16.344 1 93.69 20 LYS B CA 1
ATOM 1593 C C . LYS B 1 20 ? -9.539 -12.586 15.508 1 93.69 20 LYS B C 1
ATOM 1595 O O . LYS B 1 20 ? -9.602 -13.258 14.477 1 93.69 20 LYS B O 1
ATOM 1600 N N . SER B 1 21 ? -8.477 -11.984 15.977 1 93.31 21 SER B N 1
ATOM 1601 C CA . SER B 1 21 ? -7.215 -12.203 15.266 1 93.31 21 SER B CA 1
ATOM 1602 C C . SER B 1 21 ? -6.812 -13.672 15.305 1 93.31 21 SER B C 1
ATOM 1604 O O . SER B 1 21 ? -7.141 -14.391 16.25 1 93.31 21 SER B O 1
ATOM 1606 N N . PRO B 1 22 ? -6.125 -14.141 14.227 1 91.56 22 PRO B N 1
ATOM 1607 C CA . PRO B 1 22 ? -5.633 -15.516 14.242 1 91.56 22 PRO B CA 1
ATOM 1608 C C . PRO B 1 22 ? -4.625 -15.766 15.367 1 91.56 22 PRO B C 1
ATOM 1610 O O . PRO B 1 22 ? -3.953 -14.836 15.812 1 91.56 22 PRO B O 1
ATOM 1613 N N . LEU B 1 23 ? -4.605 -17.016 15.797 1 87.12 23 LEU B N 1
ATOM 1614 C CA . LEU B 1 23 ? -3.68 -17.391 16.859 1 87.12 23 LEU B CA 1
ATOM 1615 C C . LEU B 1 23 ? -2.234 -17.266 16.391 1 87.12 23 LEU B C 1
ATOM 1617 O O . LEU B 1 23 ? -1.35 -16.922 17.172 1 87.12 23 LEU B O 1
ATOM 1621 N N . SER B 1 24 ? -2.066 -17.625 15.117 1 88.81 24 SER B N 1
ATOM 1622 C CA . SER B 1 24 ? -0.753 -17.484 14.492 1 88.81 24 SER B CA 1
ATOM 1623 C C . SER B 1 24 ? -0.876 -17.094 13.023 1 88.81 24 SER B C 1
ATOM 1625 O O . SER B 1 24 ? -1.887 -17.375 12.383 1 88.81 24 SER B O 1
ATOM 1627 N N . GLY B 1 25 ? 0.141 -16.328 12.57 1 91.62 25 GLY B N 1
ATOM 1628 C CA . GLY B 1 25 ? 0.141 -15.906 11.18 1 91.62 25 GLY B CA 1
ATOM 1629 C C . GLY B 1 25 ? -0.53 -14.562 10.961 1 91.62 25 GLY B C 1
ATOM 1630 O O . GLY B 1 25 ? -0.997 -13.93 11.906 1 91.62 25 GLY B O 1
ATOM 1631 N N . ILE B 1 26 ? -0.503 -14.125 9.789 1 94.5 26 ILE B N 1
ATOM 1632 C CA . ILE B 1 26 ? -1.064 -12.844 9.367 1 94.5 26 ILE B CA 1
ATOM 1633 C C . ILE B 1 26 ? -2.273 -13.078 8.461 1 94.5 26 ILE B C 1
ATOM 1635 O O . ILE B 1 26 ? -2.176 -13.789 7.461 1 94.5 26 ILE B O 1
ATOM 1639 N N . ARG B 1 27 ? -3.406 -12.594 8.883 1 96.44 27 ARG B N 1
ATOM 1640 C CA . ARG B 1 27 ? -4.586 -12.664 8.031 1 96.44 27 ARG B CA 1
ATOM 1641 C C . ARG B 1 27 ? -4.602 -11.516 7.02 1 96.44 27 ARG B C 1
ATOM 1643 O O . ARG B 1 27 ? -4.406 -10.352 7.391 1 96.44 27 ARG B O 1
ATOM 1650 N N . HIS B 1 28 ? -4.742 -11.852 5.754 1 96.44 28 HIS B N 1
ATOM 1651 C CA . HIS B 1 28 ? -4.719 -10.875 4.676 1 96.44 28 HIS B CA 1
ATOM 1652 C C . HIS B 1 28 ? -5.965 -10.984 3.803 1 96.44 28 HIS B C 1
ATOM 1654 O O . HIS B 1 28 ? -6.336 -12.086 3.383 1 96.44 28 HIS B O 1
ATOM 1660 N N . LEU B 1 29 ? -6.664 -9.914 3.607 1 97.06 29 LEU B N 1
ATOM 1661 C CA . LEU B 1 29 ? -7.762 -9.781 2.65 1 97.06 29 LEU B CA 1
ATOM 1662 C C . LEU B 1 29 ? -7.391 -8.82 1.53 1 97.06 29 LEU B C 1
ATOM 1664 O O . LEU B 1 29 ? -7.043 -7.664 1.788 1 97.06 29 LEU B O 1
ATOM 1668 N N . TRP B 1 30 ? -7.414 -9.297 0.31 1 95.25 30 TRP B N 1
ATOM 1669 C CA . TRP B 1 30 ? -7.211 -8.398 -0.817 1 95.25 30 TRP B CA 1
ATOM 1670 C C . TRP B 1 30 ? -8.539 -7.891 -1.361 1 95.25 30 TRP B C 1
ATOM 1672 O O . TRP B 1 30 ? -9.367 -8.68 -1.823 1 95.25 30 TRP B O 1
ATOM 1682 N N . ILE B 1 31 ? -8.727 -6.668 -1.324 1 90.62 31 ILE B N 1
ATOM 1683 C CA . ILE B 1 31 ? -9.984 -6.074 -1.77 1 90.62 31 ILE B CA 1
ATOM 1684 C C . ILE B 1 31 ? -9.875 -5.684 -3.242 1 90.62 31 ILE B C 1
ATOM 1686 O O . ILE B 1 31 ? -10.875 -5.688 -3.965 1 90.62 31 ILE B O 1
ATOM 1690 N N . GLY B 1 32 ? -8.664 -5.469 -3.689 1 86.5 32 GLY B N 1
ATOM 1691 C CA . GLY B 1 32 ? -8.414 -5.125 -5.078 1 86.5 32 GLY B CA 1
ATOM 1692 C C . GLY B 1 32 ? -7.477 -3.939 -5.238 1 86.5 32 GLY B C 1
ATOM 1693 O O . GLY B 1 32 ? -7.383 -3.094 -4.348 1 86.5 32 GLY B O 1
ATOM 1694 N N . HIS B 1 33 ? -6.773 -3.926 -6.352 1 82.69 33 HIS B N 1
ATOM 1695 C CA . HIS B 1 33 ? -5.848 -2.838 -6.645 1 82.69 33 HIS B CA 1
ATOM 1696 C C . HIS B 1 33 ? -4.812 -2.684 -5.535 1 82.69 33 HIS B C 1
ATOM 1698 O O . HIS B 1 33 ? -4.055 -3.617 -5.258 1 82.69 33 HIS B O 1
ATOM 1704 N N . SER B 1 34 ? -4.863 -1.557 -4.867 1 82.62 34 SER B N 1
ATOM 1705 C CA . SER B 1 34 ? -3.879 -1.288 -3.826 1 82.62 34 SER B CA 1
ATOM 1706 C C . SER B 1 34 ? -4.457 -1.552 -2.439 1 82.62 34 SER B C 1
ATOM 1708 O O . SER B 1 34 ? -3.762 -1.391 -1.433 1 82.62 34 SER B O 1
ATOM 1710 N N . THR B 1 35 ? -5.676 -1.966 -2.334 1 88.12 35 THR B N 1
ATOM 1711 C CA . THR B 1 35 ? -6.387 -2.027 -1.062 1 88.12 35 THR B CA 1
ATOM 1712 C C . THR B 1 35 ? -6.273 -3.42 -0.446 1 88.12 35 THR B C 1
ATOM 1714 O O . THR B 1 35 ? -6.773 -4.395 -1.008 1 88.12 35 THR B O 1
ATOM 1717 N N . SER B 1 36 ? -5.605 -3.52 0.655 1 94.38 36 SER B N 1
ATOM 1718 C CA . SER B 1 36 ? -5.461 -4.75 1.425 1 94.38 36 SER B CA 1
ATOM 1719 C C . SER B 1 36 ? -5.777 -4.52 2.898 1 94.38 36 SER B C 1
ATOM 1721 O O . SER B 1 36 ? -5.418 -3.484 3.463 1 94.38 36 SER B O 1
ATOM 1723 N N . LEU B 1 37 ? -6.484 -5.434 3.467 1 95.81 37 LEU B N 1
ATOM 1724 C CA . LEU B 1 37 ? -6.715 -5.492 4.906 1 95.81 37 LEU B CA 1
ATOM 1725 C C . LEU B 1 37 ? -5.836 -6.555 5.555 1 95.81 37 LEU B C 1
ATOM 1727 O O . LEU B 1 37 ? -5.859 -7.719 5.145 1 95.81 37 LEU B O 1
ATOM 1731 N N . ILE B 1 38 ? -5.031 -6.141 6.535 1 96.19 38 ILE B N 1
ATOM 1732 C CA . ILE B 1 38 ? -4.078 -7.027 7.195 1 96.19 38 ILE B CA 1
ATOM 1733 C C . ILE B 1 38 ? -4.352 -7.047 8.695 1 96.19 38 ILE B C 1
ATOM 1735 O O . ILE B 1 38 ? -4.469 -5.996 9.328 1 96.19 38 ILE B O 1
ATOM 1739 N N . GLN B 1 39 ? -4.418 -8.227 9.281 1 96.19 39 GLN B N 1
ATOM 1740 C CA . GLN B 1 39 ? -4.699 -8.336 10.711 1 96.19 39 GLN B CA 1
ATOM 1741 C C . GLN B 1 39 ? -3.721 -9.289 11.391 1 96.19 39 GLN B C 1
ATOM 1743 O O . GLN B 1 39 ? -3.414 -10.359 10.859 1 96.19 39 GLN B O 1
ATOM 1748 N N . PHE B 1 40 ? -3.238 -8.883 12.492 1 93.06 40 PHE B N 1
ATOM 1749 C CA . PHE B 1 40 ? -2.393 -9.703 13.344 1 93.06 40 PHE B CA 1
ATOM 1750 C C . PHE B 1 40 ? -2.436 -9.219 14.789 1 93.06 40 PHE B C 1
ATOM 1752 O O . PHE B 1 40 ? -2.391 -8.008 15.039 1 93.06 40 PHE B O 1
ATOM 1759 N N . ASP B 1 41 ? -2.537 -10.18 15.703 1 92.19 41 ASP B N 1
ATOM 1760 C CA . ASP B 1 41 ? -2.469 -9.938 17.141 1 92.19 41 ASP B CA 1
ATOM 1761 C C . ASP B 1 41 ? -3.326 -8.734 17.531 1 92.19 41 ASP B C 1
ATOM 1763 O O . ASP B 1 41 ? -2.855 -7.828 18.219 1 92.19 41 ASP B O 1
ATOM 1767 N N . GLY B 1 42 ? -4.508 -8.656 16.953 1 91.5 42 GLY B N 1
ATOM 1768 C CA . GLY B 1 42 ? -5.516 -7.695 17.375 1 91.5 42 GLY B CA 1
ATOM 1769 C C . GLY B 1 42 ? -5.414 -6.363 16.656 1 91.5 42 GLY B C 1
ATOM 1770 O O . GLY B 1 42 ? -6.223 -5.461 16.891 1 91.5 42 GLY B O 1
ATOM 1771 N N . ILE B 1 43 ? -4.418 -6.203 15.773 1 92.62 43 ILE B N 1
ATOM 1772 C CA . ILE B 1 43 ? -4.246 -4.957 15.039 1 92.62 43 ILE B CA 1
ATOM 1773 C C . ILE B 1 43 ? -4.68 -5.156 13.586 1 92.62 43 ILE B C 1
ATOM 1775 O O . ILE B 1 43 ? -4.363 -6.176 12.969 1 92.62 43 ILE B O 1
ATOM 1779 N N . THR B 1 44 ? -5.422 -4.188 13.086 1 94.88 44 THR B N 1
ATOM 1780 C CA . THR B 1 44 ? -5.891 -4.219 11.703 1 94.88 44 THR B CA 1
ATOM 1781 C C . THR B 1 44 ? -5.387 -3.004 10.93 1 94.88 44 THR B C 1
ATOM 1783 O O . THR B 1 44 ? -5.543 -1.866 11.383 1 94.88 44 THR B O 1
ATOM 1786 N N . ILE B 1 45 ? -4.73 -3.264 9.797 1 94.62 45 ILE B N 1
ATOM 1787 C CA . ILE B 1 45 ? -4.156 -2.225 8.953 1 94.62 45 ILE B CA 1
ATOM 1788 C C . ILE B 1 45 ? -4.816 -2.256 7.574 1 94.62 45 ILE B C 1
ATOM 1790 O O . ILE B 1 45 ? -5.043 -3.33 7.012 1 94.62 45 ILE B O 1
ATOM 1794 N N . LEU B 1 46 ? -5.199 -1.121 7.055 1 93.44 46 LEU B N 1
ATOM 1795 C CA . LEU B 1 46 ? -5.75 -0.982 5.711 1 93.44 46 LEU B CA 1
ATOM 1796 C C . LEU B 1 46 ? -4.836 -0.134 4.832 1 93.44 46 LEU B C 1
ATOM 1798 O O . LEU B 1 46 ? -4.422 0.958 5.23 1 93.44 46 LEU B O 1
ATOM 1802 N N . THR B 1 47 ? -4.535 -0.665 3.656 1 92.06 47 THR B N 1
ATOM 1803 C CA . THR B 1 47 ? -3.627 0.076 2.787 1 92.06 47 THR B CA 1
ATOM 1804 C C . THR B 1 47 ? -4.379 0.679 1.605 1 92.06 47 THR B C 1
ATOM 1806 O O . THR B 1 47 ? -5.16 -0.008 0.945 1 92.06 47 THR B O 1
ATOM 1809 N N . ASP B 1 48 ? -4.223 1.914 1.335 1 84.56 48 ASP B N 1
ATOM 1810 C CA . ASP B 1 48 ? -4.609 2.688 0.159 1 84.56 48 ASP B CA 1
ATOM 1811 C C . ASP B 1 48 ? -5.996 2.281 -0.335 1 84.56 48 ASP B C 1
ATOM 1813 O O . ASP B 1 48 ? -6.137 1.741 -1.435 1 84.56 48 ASP B O 1
ATOM 1817 N N . PRO B 1 49 ? -6.984 2.625 0.451 1 85.69 49 PRO B N 1
ATOM 1818 C CA . PRO B 1 49 ? -8.344 2.164 0.159 1 85.69 49 PRO B CA 1
ATOM 1819 C C . PRO B 1 49 ? -8.914 2.787 -1.112 1 85.69 49 PRO B C 1
ATOM 1821 O O . PRO B 1 49 ? -9.023 4.012 -1.211 1 85.69 49 PRO B O 1
ATOM 1824 N N . VAL B 1 50 ? -9.273 1.959 -2.068 1 79.94 50 VAL B N 1
ATOM 1825 C CA . VAL B 1 50 ? -9.969 2.311 -3.303 1 79.94 50 VAL B CA 1
ATOM 1826 C C . VAL B 1 50 ? -11.25 1.493 -3.426 1 79.94 50 VAL B C 1
ATOM 1828 O O . VAL B 1 50 ? -11.211 0.319 -3.803 1 79.94 50 VAL B O 1
ATOM 1831 N N . PHE B 1 51 ? -12.344 2.078 -3.061 1 78.19 51 PHE B N 1
ATOM 1832 C CA . PHE B 1 51 ? -13.609 1.354 -3.068 1 78.19 51 PHE B CA 1
ATOM 1833 C C . PHE B 1 51 ? -14.516 1.854 -4.188 1 78.19 51 PHE B C 1
ATOM 1835 O O . PHE B 1 51 ? -15.547 1.25 -4.473 1 78.19 51 PHE B O 1
ATOM 1842 N N . SER B 1 52 ? -14.023 2.875 -4.832 1 71 52 SER B N 1
ATOM 1843 C CA . SER B 1 52 ? -14.828 3.445 -5.91 1 71 52 SER B CA 1
ATOM 1844 C C . SER B 1 52 ? -14.734 2.602 -7.176 1 71 52 SER B C 1
ATOM 1846 O O . SER B 1 52 ? -13.789 1.828 -7.344 1 71 52 SER B O 1
ATOM 1848 N N . ASP B 1 53 ? -15.711 2.697 -7.887 1 63.5 53 ASP B N 1
ATOM 1849 C CA . ASP B 1 53 ? -15.766 1.951 -9.141 1 63.5 53 ASP B CA 1
ATOM 1850 C C . ASP B 1 53 ? -14.727 2.469 -10.133 1 63.5 53 ASP B C 1
ATOM 1852 O O . ASP B 1 53 ? -14.406 1.793 -11.109 1 63.5 53 ASP B O 1
ATOM 1856 N N . ARG B 1 54 ? -14.258 3.568 -9.891 1 53.25 54 ARG B N 1
ATOM 1857 C CA . ARG B 1 54 ? -13.273 4.141 -10.797 1 53.25 54 ARG B CA 1
ATOM 1858 C C . ARG B 1 54 ? -12.016 4.559 -10.047 1 53.25 54 ARG B C 1
ATOM 1860 O O . ARG B 1 54 ? -12.078 4.91 -8.867 1 53.25 54 ARG B O 1
ATOM 1867 N N . CYS B 1 55 ? -10.852 4.152 -10.453 1 50.75 55 CYS B N 1
ATOM 1868 C CA . CYS B 1 55 ? -9.602 4.488 -9.773 1 50.75 55 CYS B CA 1
ATOM 1869 C C . CYS B 1 55 ? -9.195 5.926 -10.062 1 50.75 55 CYS B C 1
ATOM 1871 O O . CYS B 1 55 ? -8.266 6.445 -9.445 1 50.75 55 CYS B O 1
ATOM 1873 N N . SER B 1 56 ? -9.938 6.594 -10.977 1 45.06 56 SER B N 1
ATOM 1874 C CA . SER B 1 56 ? -9.602 7.98 -11.281 1 45.06 56 SER B CA 1
ATOM 1875 C C . SER B 1 56 ? -10.664 8.938 -10.75 1 45.06 56 SER B C 1
ATOM 1877 O O . SER B 1 56 ? -11.844 8.594 -10.703 1 45.06 56 SER B O 1
ATOM 1879 N N . PRO B 1 57 ? -10.281 9.852 -9.852 1 41.53 57 PRO B N 1
ATOM 1880 C CA . PRO B 1 57 ? -11.305 10.781 -9.359 1 41.53 57 PRO B CA 1
ATOM 1881 C C . PRO B 1 57 ? -12.219 11.297 -10.477 1 41.53 57 PRO B C 1
ATOM 1883 O O . PRO B 1 57 ? -13.242 11.922 -10.195 1 41.53 57 PRO B O 1
ATOM 1886 N N . ILE B 1 58 ? -11.766 11.312 -11.688 1 36.69 58 ILE B N 1
ATOM 1887 C CA . ILE B 1 58 ? -12.672 11.805 -12.727 1 36.69 58 ILE B CA 1
ATOM 1888 C C . ILE B 1 58 ? -13.703 10.734 -13.062 1 36.69 58 ILE B C 1
ATOM 1890 O O . ILE B 1 58 ? -13.352 9.656 -13.562 1 36.69 58 ILE B O 1
ATOM 1894 N N . LYS B 1 59 ? -14.742 10.898 -12.469 1 40.53 59 LYS B N 1
ATOM 1895 C CA . LYS B 1 59 ? -15.891 10 -12.609 1 40.53 59 LYS B CA 1
ATOM 1896 C C . LYS B 1 59 ? -15.867 9.297 -13.969 1 40.53 59 LYS B C 1
ATOM 1898 O O . LYS B 1 59 ? -16.281 8.141 -14.078 1 40.53 59 LYS B O 1
ATOM 1903 N N . PHE B 1 60 ? -15.5 9.992 -14.969 1 39.31 60 PHE B N 1
ATOM 1904 C CA . PHE B 1 60 ? -15.828 9.453 -16.281 1 39.31 60 PHE B CA 1
ATOM 1905 C C . PHE B 1 60 ? -14.609 8.797 -16.922 1 39.31 60 PHE B C 1
ATOM 1907 O O . PHE B 1 60 ? -14.734 8.039 -17.891 1 39.31 60 PHE B O 1
ATOM 1914 N N . VAL B 1 61 ? -13.383 9.156 -16.516 1 43 61 VAL B N 1
ATOM 1915 C CA . VAL B 1 61 ? -12.25 8.672 -17.297 1 43 61 VAL B CA 1
ATOM 1916 C C . VAL B 1 61 ? -11.5 7.598 -16.516 1 43 61 VAL B C 1
ATOM 1918 O O . VAL B 1 61 ? -10.633 6.914 -17.047 1 43 61 VAL B O 1
ATOM 1921 N N . GLY B 1 62 ? -11.852 7.516 -15.312 1 50.78 62 GLY B N 1
ATOM 1922 C CA . GLY B 1 62 ? -11.102 6.48 -14.617 1 50.78 62 GLY B CA 1
ATOM 1923 C C . GLY B 1 62 ? -11.445 5.078 -15.094 1 50.78 62 GLY B C 1
ATOM 1924 O O . GLY B 1 62 ? -12.531 4.844 -15.625 1 50.78 62 GLY B O 1
ATOM 1925 N N . ASN B 1 63 ? -10.359 4.324 -15.289 1 56.94 63 ASN B N 1
ATOM 1926 C CA . ASN B 1 63 ? -10.609 2.943 -15.695 1 56.94 63 ASN B CA 1
ATOM 1927 C C . ASN B 1 63 ? -11.586 2.252 -14.75 1 56.94 63 ASN B C 1
ATOM 1929 O O . ASN B 1 63 ? -11.5 2.408 -13.531 1 56.94 63 ASN B O 1
ATOM 1933 N N . LYS B 1 64 ? -12.688 1.948 -15.438 1 63.03 64 LYS B N 1
ATOM 1934 C CA . LYS B 1 64 ? -13.656 1.159 -14.68 1 63.03 64 LYS B CA 1
ATOM 1935 C C . LYS B 1 64 ? -13.047 -0.152 -14.195 1 63.03 64 LYS B C 1
ATOM 1937 O O . LYS B 1 64 ? -12.258 -0.774 -14.914 1 63.03 64 LYS B O 1
ATOM 1942 N N . ARG B 1 65 ? -13.438 -0.383 -13.039 1 74.5 65 ARG B N 1
ATOM 1943 C CA . ARG B 1 65 ? -13.008 -1.666 -12.484 1 74.5 65 ARG B CA 1
ATOM 1944 C C . ARG B 1 65 ? -13.555 -2.824 -13.32 1 74.5 65 ARG B C 1
ATOM 1946 O O . ARG B 1 65 ? -14.703 -2.783 -13.773 1 74.5 65 ARG B O 1
ATOM 1953 N N . PHE B 1 66 ? -12.719 -3.824 -13.523 1 76.25 66 PHE B N 1
ATOM 1954 C CA . PHE B 1 66 ? -13.172 -5.039 -14.188 1 76.25 66 PHE B CA 1
ATOM 1955 C C . PHE B 1 66 ? -14.211 -5.766 -13.336 1 76.25 66 PHE B C 1
ATOM 1957 O O . PHE B 1 66 ? -15.125 -6.395 -13.875 1 76.25 66 PHE B O 1
ATOM 1964 N N . ARG B 1 67 ? -14.016 -5.641 -12.086 1 81.88 67 ARG B N 1
ATOM 1965 C CA . ARG B 1 67 ? -14.852 -6.34 -11.117 1 81.88 67 ARG B CA 1
ATOM 1966 C C . ARG B 1 67 ? -15.242 -5.418 -9.969 1 81.88 67 ARG B C 1
ATOM 1968 O O . ARG B 1 67 ? -14.469 -4.531 -9.586 1 81.88 67 ARG B O 1
ATOM 1975 N N . PRO B 1 68 ? -16.391 -5.66 -9.461 1 83.94 68 PRO B N 1
ATOM 1976 C CA . PRO B 1 68 ? -16.75 -4.859 -8.281 1 83.94 68 PRO B CA 1
ATOM 1977 C C . PRO B 1 68 ? -15.883 -5.168 -7.066 1 83.94 68 PRO B C 1
ATOM 1979 O O . PRO B 1 68 ? -15.227 -6.211 -7.02 1 83.94 68 PRO B O 1
ATOM 1982 N N . THR B 1 69 ? -15.828 -4.211 -6.117 1 87.81 69 THR B N 1
ATOM 1983 C CA . THR B 1 69 ? -15.172 -4.504 -4.848 1 87.81 69 THR B CA 1
ATOM 1984 C C . THR B 1 69 ? -15.883 -5.645 -4.125 1 87.81 69 THR B C 1
ATOM 1986 O O . THR B 1 69 ? -17.109 -5.738 -4.16 1 87.81 69 THR B O 1
ATOM 1989 N N . PRO B 1 70 ? -15.133 -6.484 -3.436 1 93.25 70 PRO B N 1
ATOM 1990 C CA . PRO B 1 70 ? -15.734 -7.637 -2.762 1 93.25 70 PRO B CA 1
ATOM 1991 C C . PRO B 1 70 ? -16.5 -7.246 -1.494 1 93.25 70 PRO B C 1
ATOM 1993 O O . PRO B 1 70 ? -17.25 -8.055 -0.952 1 93.25 70 PRO B O 1
ATOM 1996 N N . CYS B 1 71 ? -16.266 -6.086 -0.99 1 90.31 71 CYS B N 1
ATOM 1997 C CA . CYS B 1 71 ? -16.938 -5.602 0.214 1 90.31 71 CYS B CA 1
ATOM 1998 C C . CYS B 1 71 ? -17 -4.082 0.227 1 90.31 71 CYS B C 1
ATOM 2000 O O . CYS B 1 71 ? -16.391 -3.42 -0.615 1 90.31 71 CYS B O 1
ATOM 2002 N N . SER B 1 72 ? -17.844 -3.611 1.121 1 87.12 72 SER B N 1
ATOM 2003 C CA . SER B 1 72 ? -17.969 -2.166 1.286 1 87.12 72 SER B CA 1
ATOM 2004 C C . SER B 1 72 ? -17.125 -1.672 2.459 1 87.12 72 SER B C 1
ATOM 2006 O O . SER B 1 72 ? -16.703 -2.463 3.309 1 87.12 72 SER B O 1
ATOM 2008 N N . ILE B 1 73 ? -16.875 -0.379 2.398 1 87.94 73 ILE B N 1
ATOM 2009 C CA . ILE B 1 73 ? -16.094 0.239 3.469 1 87.94 73 ILE B CA 1
ATOM 2010 C C . ILE B 1 73 ? -16.797 0.032 4.805 1 87.94 73 ILE B C 1
ATOM 2012 O O . ILE B 1 73 ? -16.156 -0.188 5.832 1 87.94 73 ILE B O 1
ATOM 2016 N N . GLU B 1 74 ? -18.109 -0.017 4.816 1 85.19 74 GLU B N 1
ATOM 2017 C CA . GLU B 1 74 ? -18.922 -0.134 6.023 1 85.19 74 GLU B CA 1
ATOM 2018 C C . GLU B 1 74 ? -18.812 -1.535 6.621 1 85.19 74 GLU B C 1
ATOM 2020 O O . GLU B 1 74 ? -19.078 -1.728 7.812 1 85.19 74 GLU B O 1
ATOM 2025 N N . SER B 1 75 ? -18.484 -2.459 5.836 1 90.88 75 SER B N 1
ATOM 2026 C CA . SER B 1 75 ? -18.453 -3.844 6.297 1 90.88 75 SER B CA 1
ATOM 2027 C C . SER B 1 75 ? -17.094 -4.184 6.918 1 90.88 75 SER B C 1
ATOM 2029 O O . SER B 1 75 ? -16.938 -5.246 7.52 1 90.88 75 SER B O 1
ATOM 2031 N N . LEU B 1 76 ? -16.156 -3.266 6.75 1 92.75 76 LEU B N 1
ATOM 2032 C CA . LEU B 1 76 ? -14.82 -3.537 7.27 1 92.75 76 LEU B CA 1
ATOM 2033 C C . LEU B 1 76 ? -14.828 -3.561 8.797 1 92.75 76 LEU B C 1
ATOM 2035 O O . LEU B 1 76 ? -15.641 -2.889 9.43 1 92.75 76 LEU B O 1
ATOM 2039 N N . PRO B 1 77 ? -13.914 -4.41 9.445 1 93.19 77 PRO B N 1
ATOM 2040 C CA . PRO B 1 77 ? -13.734 -4.312 10.891 1 93.19 77 PRO B CA 1
ATOM 2041 C C . PRO B 1 77 ? -13.117 -2.986 11.328 1 93.19 77 PRO B C 1
ATOM 2043 O O . PRO B 1 77 ? -12.812 -2.139 10.484 1 93.19 77 PRO B O 1
ATOM 2046 N N . LYS B 1 78 ? -12.984 -2.859 12.641 1 90.88 78 LYS B N 1
ATOM 2047 C CA . LYS B 1 78 ? -12.25 -1.7 13.141 1 90.88 78 LYS B CA 1
ATOM 2048 C C . LYS B 1 78 ? -10.82 -1.685 12.617 1 90.88 78 LYS B C 1
ATOM 2050 O O . LYS B 1 78 ? -10.133 -2.707 12.641 1 90.88 78 LYS B O 1
ATOM 2055 N N . VAL B 1 79 ? -10.406 -0.562 12.07 1 93 79 VAL B N 1
ATOM 2056 C CA . VAL B 1 79 ? -9.07 -0.418 11.508 1 93 79 VAL B CA 1
ATOM 2057 C C . VAL B 1 79 ? -8.219 0.463 12.422 1 93 79 VAL B C 1
ATOM 2059 O O . VAL B 1 79 ? -8.656 1.537 12.844 1 93 79 VAL B O 1
ATOM 2062 N N . ASP B 1 80 ? -7.074 0.002 12.742 1 91.75 80 ASP B N 1
ATOM 2063 C CA . ASP B 1 80 ? -6.195 0.721 13.656 1 91.75 80 ASP B CA 1
ATOM 2064 C C . ASP B 1 80 ? -5.328 1.733 12.914 1 91.75 80 ASP B C 1
ATOM 2066 O O . ASP B 1 80 ? -5.07 2.828 13.414 1 91.75 80 ASP B O 1
ATOM 2070 N N . LEU B 1 81 ? -4.883 1.433 11.758 1 93.81 81 LEU B N 1
ATOM 2071 C CA . LEU B 1 81 ? -4.023 2.287 10.945 1 93.81 81 LEU B CA 1
ATOM 2072 C C . LEU B 1 81 ? -4.395 2.186 9.477 1 93.81 81 LEU B C 1
ATOM 2074 O O . LEU B 1 81 ? -4.609 1.086 8.961 1 93.81 81 LEU B O 1
ATOM 2078 N N . VAL B 1 82 ? -4.535 3.326 8.828 1 93.06 82 VAL B N 1
ATOM 2079 C CA . VAL B 1 82 ? -4.805 3.373 7.395 1 93.06 82 VAL B CA 1
ATOM 2080 C C . VAL B 1 82 ? -3.715 4.176 6.691 1 93.06 82 VAL B C 1
ATOM 2082 O O . VAL B 1 82 ? -3.34 5.258 7.145 1 93.06 82 VAL B O 1
ATOM 2085 N N . LEU B 1 83 ? -3.127 3.561 5.688 1 90.56 83 LEU B N 1
ATOM 2086 C CA . LEU B 1 83 ? -2.299 4.305 4.746 1 90.56 83 LEU B CA 1
ATOM 2087 C C . LEU B 1 83 ? -3.131 4.809 3.57 1 90.56 83 LEU B C 1
ATOM 2089 O O . LEU B 1 83 ? -3.789 4.023 2.887 1 90.56 83 LEU B O 1
ATOM 2093 N N . ILE B 1 84 ? -3.135 6.078 3.359 1 85.12 84 ILE B N 1
ATOM 2094 C CA . ILE B 1 84 ? -3.975 6.633 2.305 1 85.12 84 ILE B CA 1
ATOM 2095 C C . ILE B 1 84 ? -3.107 7.391 1.302 1 85.12 84 ILE B C 1
ATOM 2097 O O . ILE B 1 84 ? -2.346 8.289 1.679 1 85.12 84 ILE B O 1
ATOM 2101 N N . SER B 1 85 ? -3.176 7.004 0.033 1 74.94 85 SER B N 1
ATOM 2102 C CA . SER B 1 85 ? -2.5 7.758 -1.018 1 74.94 85 SER B CA 1
ATOM 2103 C C . SER B 1 85 ? -3.051 9.18 -1.119 1 74.94 85 SER B C 1
ATOM 2105 O O . SER B 1 85 ? -4.262 9.375 -1.229 1 74.94 85 SER B O 1
ATOM 2107 N N . ASN B 1 86 ? -2.205 10.055 -0.845 1 61.28 86 ASN B N 1
ATOM 2108 C CA . ASN B 1 86 ? -2.598 11.453 -0.909 1 61.28 86 ASN B CA 1
ATOM 2109 C C . ASN B 1 86 ? -2.15 12.109 -2.215 1 61.28 86 ASN B C 1
ATOM 2111 O O . ASN B 1 86 ? -1.907 13.312 -2.264 1 61.28 86 ASN B O 1
ATOM 2115 N N . ALA B 1 87 ? -1.532 11.234 -3.131 1 52.56 87 ALA B N 1
ATOM 2116 C CA . ALA B 1 87 ? -1.08 11.859 -4.371 1 52.56 87 ALA B CA 1
ATOM 2117 C C . ALA B 1 87 ? -2.084 11.633 -5.496 1 52.56 87 ALA B C 1
ATOM 2119 O O . ALA B 1 87 ? -2.807 10.633 -5.5 1 52.56 87 ALA B O 1
ATOM 2120 N N . ASN B 1 88 ? -2.277 12.672 -6.09 1 43.59 88 ASN B N 1
ATOM 2121 C CA . ASN B 1 88 ? -3.047 12.641 -7.328 1 43.59 88 ASN B CA 1
ATOM 2122 C C . ASN B 1 88 ? -2.377 11.766 -8.383 1 43.59 88 ASN B C 1
ATOM 2124 O O . ASN B 1 88 ? -1.24 12.023 -8.781 1 43.59 88 ASN B O 1
ATOM 2128 N N . TYR B 1 89 ? -2.303 10.5 -8.125 1 42.88 89 TYR B N 1
ATOM 2129 C CA . TYR B 1 89 ? -1.595 9.695 -9.117 1 42.88 89 TYR B CA 1
ATOM 2130 C C . TYR B 1 89 ? -1.876 10.195 -10.523 1 42.88 89 TYR B C 1
ATOM 2132 O O . TYR B 1 89 ? -1.09 9.953 -11.445 1 42.88 89 TYR B O 1
ATOM 2140 N N . ASP B 1 90 ? -3.008 10.398 -10.625 1 34.69 90 ASP B N 1
ATOM 2141 C CA . ASP B 1 90 ? -3.449 10.477 -12.016 1 34.69 90 ASP B CA 1
ATOM 2142 C C . ASP B 1 90 ? -2.67 11.539 -12.781 1 34.69 90 ASP B C 1
ATOM 2144 O O . ASP B 1 90 ? -2.947 11.797 -13.953 1 34.69 90 ASP B O 1
ATOM 2148 N N . HIS B 1 91 ? -1.982 12.336 -11.953 1 33.53 91 HIS B N 1
ATOM 2149 C CA . HIS B 1 91 ? -1.494 13.32 -12.914 1 33.53 91 HIS B CA 1
ATOM 2150 C C . HIS B 1 91 ? -0.316 12.773 -13.711 1 33.53 91 HIS B C 1
ATOM 2152 O O . HIS B 1 91 ? 0.841 13.039 -13.383 1 33.53 91 HIS B O 1
ATOM 2158 N N . LEU B 1 92 ? -0.216 11.633 -13.898 1 35.97 92 LEU B N 1
ATOM 2159 C CA . LEU B 1 92 ? 0.796 11.461 -14.93 1 35.97 92 LEU B CA 1
ATOM 2160 C C . LEU B 1 92 ? 0.62 12.492 -16.047 1 35.97 92 LEU B C 1
ATOM 2162 O O . LEU B 1 92 ? -0.468 12.617 -16.609 1 35.97 92 LEU B O 1
ATOM 2166 N N . ASP B 1 93 ? 1.266 13.57 -15.773 1 33.53 93 ASP B N 1
ATOM 2167 C CA . ASP B 1 93 ? 1.252 14.562 -16.844 1 33.53 93 ASP B CA 1
ATOM 2168 C C . ASP B 1 93 ? 1.24 13.883 -18.219 1 33.53 93 ASP B C 1
ATOM 2170 O O . ASP B 1 93 ? 1.897 12.859 -18.406 1 33.53 93 ASP B O 1
ATOM 2174 N N . TYR B 1 94 ? 0.238 14.305 -18.938 1 34.12 94 TYR B N 1
ATOM 2175 C CA . TYR B 1 94 ? 0.125 13.977 -20.344 1 34.12 94 TYR B CA 1
ATOM 2176 C C . TYR B 1 94 ? 1.489 14.008 -21.031 1 34.12 94 TYR B C 1
ATOM 2178 O O . TYR B 1 94 ? 1.848 13.086 -21.766 1 34.12 94 TYR B O 1
ATOM 2186 N N . ALA B 1 95 ? 2.043 15.023 -20.75 1 34.47 95 ALA B N 1
ATOM 2187 C CA . ALA B 1 95 ? 3.301 15.25 -21.469 1 34.47 95 ALA B CA 1
ATOM 2188 C C . ALA B 1 95 ? 4.328 14.172 -21.109 1 34.47 95 ALA B C 1
ATOM 2190 O O . ALA B 1 95 ? 5.094 13.734 -21.969 1 34.47 95 ALA B O 1
ATOM 2191 N N . SER B 1 96 ? 4.316 13.797 -19.938 1 36.34 96 SER B N 1
ATOM 2192 C CA . SER B 1 96 ? 5.297 12.789 -19.562 1 36.34 96 SER B CA 1
ATOM 2193 C C . SER B 1 96 ? 4.883 11.406 -20.062 1 36.34 96 SER B C 1
ATOM 2195 O O . SER B 1 96 ? 5.73 10.617 -20.484 1 36.34 96 SER B O 1
ATOM 2197 N N . VAL B 1 97 ? 3.566 11.234 -19.969 1 37.91 97 VAL B N 1
ATOM 2198 C CA . VAL B 1 97 ? 3.102 9.977 -20.531 1 37.91 97 VAL B CA 1
ATOM 2199 C C . VAL B 1 97 ? 3.297 9.992 -22.047 1 37.91 97 VAL B C 1
ATOM 2201 O O . VAL B 1 97 ? 3.742 9 -22.641 1 37.91 97 VAL B O 1
ATOM 2204 N N . VAL B 1 98 ? 2.924 11.109 -22.609 1 37.34 98 VAL B N 1
ATOM 2205 C CA . VAL B 1 98 ? 3.145 11.266 -24.047 1 37.34 98 VAL B CA 1
ATOM 2206 C C . VAL B 1 98 ? 4.637 11.18 -24.359 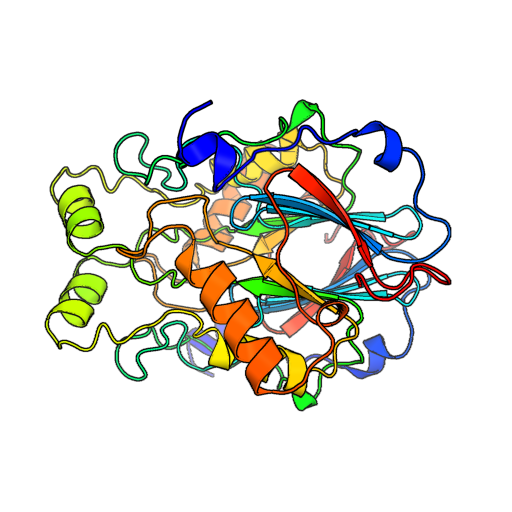1 37.34 98 VAL B C 1
ATOM 2208 O O . VAL B 1 98 ? 5.043 10.508 -25.312 1 37.34 98 VAL B O 1
ATOM 2211 N N . ALA B 1 99 ? 5.352 11.922 -23.672 1 38.44 99 ALA B N 1
ATOM 2212 C CA . ALA B 1 99 ? 6.793 11.906 -23.906 1 38.44 99 ALA B CA 1
ATOM 2213 C C . ALA B 1 99 ? 7.363 10.5 -23.719 1 38.44 99 ALA B C 1
ATOM 2215 O O . ALA B 1 99 ? 8.281 10.094 -24.438 1 38.44 99 ALA B O 1
ATOM 2216 N N . LEU B 1 100 ? 6.785 9.82 -22.844 1 36.25 100 LEU B N 1
ATOM 2217 C CA . LEU B 1 100 ? 7.242 8.453 -22.609 1 36.25 100 LEU B CA 1
ATOM 2218 C C . LEU B 1 100 ? 6.801 7.527 -23.734 1 36.25 100 LEU B C 1
ATOM 2220 O O . LEU B 1 100 ? 7.52 6.59 -24.094 1 36.25 100 LEU B O 1
ATOM 2224 N N . LYS B 1 101 ? 5.617 7.719 -24.266 1 36.53 101 LYS B N 1
ATOM 2225 C CA . LYS B 1 101 ? 5.164 6.965 -25.438 1 36.53 101 LYS B CA 1
ATOM 2226 C C . LYS B 1 101 ? 6.043 7.25 -26.641 1 36.53 101 LYS B C 1
ATOM 2228 O O . LYS B 1 101 ? 6.32 6.355 -27.453 1 36.53 101 LYS B O 1
ATOM 2233 N N . GLU B 1 102 ? 6.074 8.445 -26.859 1 39.41 102 GLU B N 1
ATOM 2234 C CA . GLU B 1 102 ? 6.805 8.766 -28.078 1 39.41 102 GLU B CA 1
ATOM 2235 C C . GLU B 1 102 ? 8.18 8.102 -28.094 1 39.41 102 GLU B C 1
ATOM 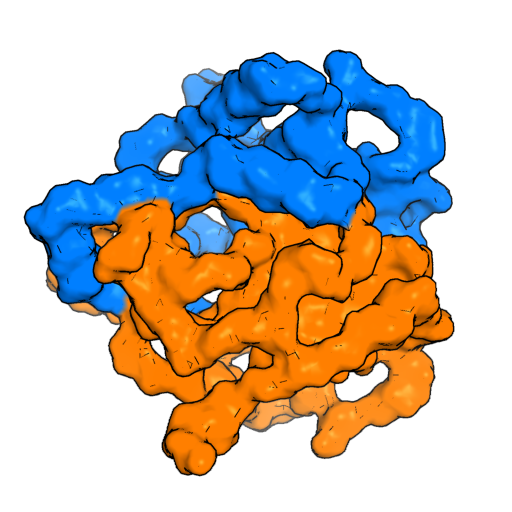2237 O O . GLU B 1 102 ? 8.695 7.746 -29.156 1 39.41 102 GLU B O 1
ATOM 2242 N N . ARG B 1 103 ? 8.852 8.234 -26.984 1 36.47 103 ARG B N 1
ATOM 2243 C CA . ARG B 1 103 ? 10.195 7.688 -27.141 1 36.47 103 ARG B CA 1
ATOM 2244 C C . ARG B 1 103 ? 10.188 6.172 -26.984 1 36.47 103 ARG B C 1
ATOM 2246 O O . ARG B 1 103 ? 11.234 5.531 -27.047 1 36.47 103 ARG B O 1
ATOM 2253 N N . ASP B 1 104 ? 9.141 5.52 -27.531 1 35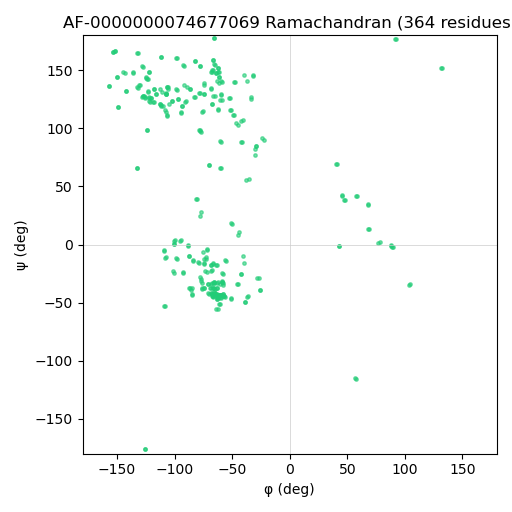.44 104 ASP B N 1
ATOM 2254 C CA . ASP B 1 104 ? 9.102 4.059 -27.484 1 35.44 104 ASP B CA 1
ATOM 2255 C C . ASP B 1 104 ? 9.539 3.541 -26.125 1 35.44 104 ASP B C 1
ATOM 2257 O O . ASP B 1 104 ? 10.023 2.414 -26 1 35.44 104 ASP B O 1
ATOM 2261 N N . ILE B 1 105 ? 9.844 4.402 -25.375 1 33.38 105 ILE B N 1
ATOM 2262 C CA . ILE B 1 105 ? 10.445 4.082 -24.078 1 33.38 105 ILE B CA 1
ATOM 2263 C C . ILE B 1 105 ? 9.391 3.486 -23.156 1 33.38 105 ILE B C 1
ATOM 2265 O O . ILE B 1 105 ? 9.633 3.318 -21.953 1 33.38 105 ILE B O 1
ATOM 2269 N N . MET B 1 106 ? 8.172 3.426 -23.578 1 33.97 106 MET B N 1
ATOM 2270 C CA . MET B 1 106 ? 7.207 2.682 -22.781 1 33.97 106 MET B CA 1
ATOM 2271 C C . MET B 1 106 ? 7.738 1.289 -22.453 1 33.97 106 MET B C 1
ATOM 2273 O O . MET B 1 106 ? 7.457 0.329 -23.172 1 33.97 106 MET B O 1
ATOM 2277 N N . GLY B 1 107 ? 8.914 1.167 -22.578 1 32.31 107 GLY B N 1
ATOM 2278 C CA . GLY B 1 107 ? 9.273 -0.153 -22.094 1 32.31 107 GLY B CA 1
ATOM 2279 C C . GLY B 1 107 ? 8.5 -0.559 -20.844 1 32.31 107 GLY B C 1
ATOM 2280 O O . GLY B 1 107 ? 7.852 0.275 -20.219 1 32.31 107 GLY B O 1
ATOM 2281 N N . SER B 1 108 ? 8.172 -1.835 -20.672 1 32.69 108 SER B N 1
ATOM 2282 C CA . SER B 1 108 ? 7.371 -2.529 -19.672 1 32.69 108 SER B CA 1
ATOM 2283 C C . SER B 1 108 ? 7.578 -1.935 -18.281 1 32.69 108 SER B C 1
ATOM 2285 O O . SER B 1 108 ? 8.656 -2.074 -17.703 1 32.69 108 SER B O 1
ATOM 2287 N N . MET B 1 109 ? 7.379 -0.74 -18.125 1 34 109 MET B N 1
ATOM 2288 C CA . MET B 1 109 ? 7.461 -0.074 -16.828 1 34 109 MET B CA 1
ATOM 2289 C C . MET B 1 109 ? 6.867 -0.949 -15.727 1 34 109 MET B C 1
ATOM 2291 O O . MET B 1 109 ? 6.668 -0.489 -14.602 1 34 109 MET B O 1
ATOM 2295 N N . HIS B 1 110 ? 6.094 -1.989 -16.047 1 41.09 110 HIS B N 1
ATOM 2296 C CA . HIS B 1 110 ? 5.449 -2.98 -15.195 1 41.09 110 HIS B CA 1
ATOM 2297 C C . HIS B 1 110 ? 6.414 -3.523 -14.148 1 41.09 110 HIS B C 1
ATOM 2299 O O . HIS B 1 110 ? 7.605 -3.684 -14.422 1 41.09 110 HIS B O 1
ATOM 2305 N N . ALA B 1 111 ? 6.234 -3.07 -12.93 1 46.41 111 ALA B N 1
ATOM 2306 C CA . ALA B 1 111 ? 6.945 -4.102 -12.172 1 46.41 111 ALA B CA 1
ATOM 2307 C C . ALA B 1 111 ? 6.891 -5.445 -12.898 1 46.41 111 ALA B C 1
ATOM 2309 O O . ALA B 1 111 ? 5.809 -5.957 -13.188 1 46.41 111 ALA B O 1
ATOM 2310 N N . ASP B 1 112 ? 7.801 -5.566 -13.773 1 63.59 112 ASP B N 1
ATOM 2311 C CA . ASP B 1 112 ? 8.164 -6.832 -14.398 1 63.59 112 ASP B CA 1
ATOM 2312 C C . ASP B 1 112 ? 8.172 -7.969 -13.383 1 63.59 112 ASP B C 1
ATOM 2314 O O . ASP B 1 112 ? 8.688 -7.812 -12.273 1 63.59 112 ASP B O 1
ATOM 2318 N N . PRO B 1 113 ? 7.145 -8.805 -13.523 1 74.44 113 PRO B N 1
ATOM 2319 C CA . PRO B 1 113 ? 7.191 -9.969 -12.641 1 74.44 113 PRO B CA 1
ATOM 2320 C C . PRO B 1 113 ? 8.609 -10.352 -12.242 1 74.44 113 PRO B C 1
ATOM 2322 O O . PRO B 1 113 ? 8.836 -10.812 -11.117 1 74.44 113 PRO B O 1
ATOM 2325 N N . GLU B 1 114 ? 9.508 -10.055 -13.102 1 80 114 GLU B N 1
ATOM 232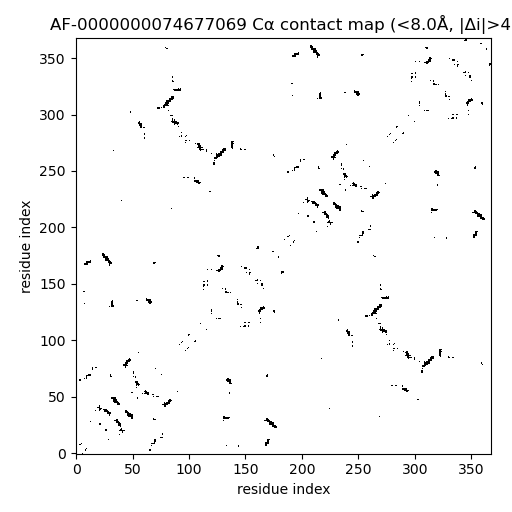6 C CA . GLU B 1 114 ? 10.898 -10.367 -12.773 1 80 114 GLU B CA 1
ATOM 2327 C C . GLU B 1 114 ? 11.422 -9.453 -11.672 1 80 114 GLU B C 1
ATOM 2329 O O . GLU B 1 114 ? 12.102 -9.914 -10.75 1 80 114 GLU B O 1
ATOM 2334 N N . GLN B 1 115 ? 11.055 -8.234 -11.805 1 78.75 115 GLN B N 1
ATOM 2335 C CA . GLN B 1 115 ? 11.484 -7.285 -10.781 1 78.75 115 GLN B CA 1
ATOM 2336 C C . GLN B 1 115 ? 10.805 -7.57 -9.445 1 78.75 115 GLN B C 1
ATOM 2338 O O . GLN B 1 115 ? 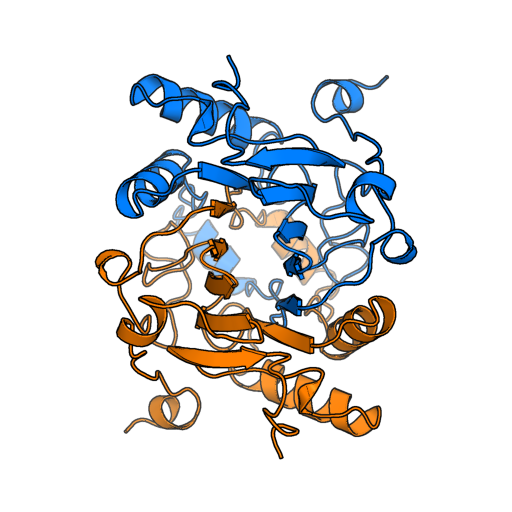11.445 -7.496 -8.391 1 78.75 115 GLN B O 1
ATOM 2343 N N . ALA B 1 116 ? 9.562 -7.859 -9.539 1 82.38 116 ALA B N 1
ATOM 2344 C CA . ALA B 1 116 ? 8.828 -8.18 -8.32 1 82.38 116 ALA B CA 1
ATOM 2345 C C . ALA B 1 116 ? 9.469 -9.359 -7.59 1 82.38 116 ALA B C 1
ATOM 2347 O O . ALA B 1 116 ? 9.656 -9.312 -6.371 1 82.38 116 ALA B O 1
ATOM 2348 N N . VAL B 1 117 ? 9.828 -10.367 -8.312 1 87.06 117 VAL B N 1
ATOM 2349 C CA . VAL B 1 117 ? 10.422 -11.555 -7.711 1 87.06 117 VAL B CA 1
ATOM 2350 C C . VAL B 1 117 ? 11.812 -11.227 -7.172 1 87.06 117 VAL B C 1
ATOM 2352 O O . VAL B 1 117 ? 12.203 -11.719 -6.113 1 87.06 117 VAL B O 1
ATOM 2355 N N . THR B 1 118 ? 12.492 -10.422 -7.875 1 84.69 118 THR B N 1
ATOM 2356 C CA . THR B 1 118 ? 13.805 -9.992 -7.406 1 84.69 118 THR B CA 1
ATOM 2357 C C . THR B 1 118 ? 13.688 -9.25 -6.078 1 84.69 118 THR B C 1
ATOM 2359 O O . THR B 1 118 ? 14.484 -9.469 -5.164 1 84.69 118 THR B O 1
ATOM 2362 N N . ILE B 1 119 ? 12.719 -8.383 -5.984 1 82.81 119 ILE B N 1
ATOM 2363 C CA . ILE B 1 119 ? 12.477 -7.645 -4.75 1 82.81 119 ILE B CA 1
ATOM 2364 C C . ILE B 1 119 ? 12.18 -8.617 -3.611 1 82.81 119 ILE B C 1
ATOM 2366 O O . ILE B 1 119 ? 12.727 -8.477 -2.512 1 82.81 119 ILE B O 1
ATOM 2370 N N . HIS B 1 120 ? 11.352 -9.602 -3.84 1 86.56 120 HIS B N 1
ATOM 2371 C CA . HIS B 1 120 ? 11.031 -10.633 -2.857 1 86.56 120 HIS B CA 1
ATOM 2372 C C . HIS B 1 120 ? 12.297 -11.344 -2.381 1 86.56 120 HIS B C 1
ATOM 2374 O O . HIS B 1 120 ? 12.5 -11.516 -1.177 1 86.56 120 HIS B O 1
ATOM 2380 N N . GLU B 1 121 ? 13.109 -11.656 -3.32 1 86.88 121 GLU B N 1
ATOM 2381 C CA . GLU B 1 121 ? 14.344 -12.359 -2.994 1 86.88 121 GLU B CA 1
ATOM 2382 C C . GLU B 1 121 ? 15.289 -11.477 -2.193 1 86.88 121 GLU B C 1
ATOM 2384 O O . GLU B 1 121 ? 15.914 -11.93 -1.235 1 86.88 121 GLU B O 1
ATOM 2389 N N . ASP B 1 122 ? 15.375 -10.219 -2.613 1 83.94 122 ASP B N 1
ATOM 2390 C CA . ASP B 1 122 ? 16.266 -9.289 -1.934 1 83.94 122 ASP B CA 1
ATOM 2391 C C . ASP B 1 122 ? 15.844 -9.078 -0.482 1 83.94 122 ASP B C 1
ATOM 2393 O O . ASP B 1 122 ? 16.688 -8.906 0.4 1 83.94 122 ASP B O 1
ATOM 2397 N N . LEU B 1 123 ? 14.562 -9.141 -0.26 1 85.38 123 LEU B N 1
ATOM 2398 C CA . LEU B 1 123 ? 14.023 -8.883 1.07 1 85.38 123 LEU B CA 1
ATOM 2399 C C . LEU B 1 123 ? 14.078 -10.141 1.932 1 85.38 123 LEU B C 1
ATOM 2401 O O . LEU B 1 123 ? 13.945 -10.07 3.156 1 85.38 123 LEU B O 1
ATOM 2405 N N . ARG B 1 124 ? 14.312 -11.25 1.352 1 81.06 124 ARG B N 1
ATOM 2406 C CA . ARG B 1 124 ? 14.227 -12.531 2.057 1 81.06 124 ARG B CA 1
ATOM 2407 C C . ARG B 1 124 ? 12.945 -12.617 2.879 1 81.06 124 ARG B C 1
ATOM 2409 O O . ARG B 1 124 ? 12.969 -13.047 4.035 1 81.06 124 ARG B O 1
ATOM 2416 N N . SER B 1 125 ? 11.898 -12.078 2.291 1 81.69 125 SER B N 1
ATOM 2417 C CA . SER B 1 125 ? 10.617 -12.055 2.986 1 81.69 125 SER B CA 1
ATOM 2418 C C . SER B 1 125 ? 10.047 -13.461 3.156 1 81.69 125 SER B C 1
ATOM 2420 O O . SER B 1 125 ? 10.305 -14.344 2.332 1 81.69 125 SER B O 1
ATOM 2422 N N . GLN B 1 126 ? 9.312 -13.633 4.191 1 84.44 126 GLN B N 1
ATOM 2423 C CA . GLN B 1 126 ? 8.656 -14.914 4.379 1 84.44 126 GLN B CA 1
ATOM 2424 C C . GLN B 1 126 ? 7.602 -15.156 3.297 1 84.44 126 GLN B C 1
ATOM 2426 O O . GLN B 1 126 ? 7.523 -16.25 2.736 1 84.44 126 GLN B O 1
ATOM 2431 N N . ALA B 1 127 ? 6.863 -14.18 3.039 1 90.94 127 ALA B N 1
ATOM 2432 C CA . ALA B 1 127 ? 5.855 -14.297 1.987 1 90.94 127 ALA B CA 1
ATOM 2433 C C . ALA B 1 127 ? 5.602 -12.945 1.318 1 90.94 127 ALA B C 1
ATOM 2435 O O . ALA B 1 127 ? 5.734 -11.898 1.952 1 90.94 127 ALA B O 1
ATOM 2436 N N . SER B 1 128 ? 5.359 -12.992 0.064 1 91.06 128 SER B N 1
ATOM 2437 C CA . SER B 1 128 ? 4.941 -11.82 -0.696 1 91.06 128 SER B CA 1
ATOM 2438 C C . SER B 1 128 ? 3.621 -12.07 -1.416 1 91.06 128 SER B C 1
ATOM 2440 O O . SER B 1 128 ? 3.355 -13.188 -1.871 1 91.06 128 SER B O 1
ATOM 2442 N N . ILE B 1 129 ? 2.824 -11.094 -1.454 1 91.44 129 ILE B N 1
ATOM 2443 C CA . ILE B 1 129 ? 1.568 -11.148 -2.195 1 91.44 129 ILE B CA 1
ATOM 2444 C C . ILE B 1 129 ? 1.575 -10.094 -3.299 1 91.44 129 ILE B C 1
ATOM 2446 O O . ILE B 1 129 ? 1.815 -8.914 -3.039 1 91.44 129 ILE B O 1
ATOM 2450 N N . GLY B 1 130 ? 1.384 -10.562 -4.512 1 88.5 130 GLY B N 1
ATOM 2451 C CA . GLY B 1 130 ? 1.232 -9.633 -5.625 1 88.5 130 GLY B CA 1
ATOM 2452 C C . GLY B 1 130 ? -0.119 -8.945 -5.652 1 88.5 130 GLY B C 1
ATOM 2453 O O . GLY B 1 130 ? -1.158 -9.609 -5.578 1 88.5 130 GLY B O 1
ATOM 2454 N N . ILE B 1 131 ? -0.06 -7.57 -5.773 1 85.44 131 ILE B N 1
ATOM 2455 C CA . ILE B 1 131 ? -1.301 -6.805 -5.836 1 85.44 131 ILE B CA 1
ATOM 2456 C C . ILE B 1 131 ? -1.307 -5.93 -7.086 1 85.44 131 ILE B C 1
ATOM 2458 O O . ILE B 1 131 ? -0.515 -6.145 -8.008 1 85.44 131 ILE B O 1
ATOM 2462 N N . HIS B 1 132 ? -2.365 -5.07 -7.277 1 77.56 132 HIS B N 1
ATOM 2463 C CA . HIS B 1 132 ? -2.523 -4.113 -8.359 1 77.56 132 HIS B CA 1
ATOM 2464 C C . HIS B 1 132 ? -2.721 -4.82 -9.695 1 77.56 132 HIS B C 1
ATOM 2466 O O . HIS B 1 132 ? -2.176 -4.391 -10.719 1 77.56 132 HIS B O 1
ATOM 2472 N N . TRP B 1 133 ? -3.354 -5.875 -9.688 1 74.88 133 TRP B N 1
ATOM 2473 C CA . TRP B 1 133 ? -3.652 -6.559 -10.938 1 74.88 133 TRP B CA 1
ATOM 2474 C C . TRP B 1 133 ? -5.141 -6.887 -11.039 1 74.88 133 TRP B C 1
ATOM 2476 O O . TRP B 1 133 ? -5.852 -6.879 -10.039 1 74.88 133 TRP B O 1
ATOM 2486 N N . GLY B 1 134 ? -5.621 -6.996 -12.219 1 72.38 134 GLY B N 1
ATOM 2487 C CA . GLY B 1 134 ? -6.949 -7.523 -12.484 1 72.38 134 GLY B CA 1
ATOM 2488 C C . GLY B 1 134 ? -8.062 -6.617 -11.992 1 72.38 134 GLY B C 1
ATOM 2489 O O . GLY B 1 134 ? -9.211 -7.047 -11.859 1 72.38 134 GLY B O 1
ATOM 2490 N N . THR B 1 135 ? -7.738 -5.363 -11.648 1 66.44 135 THR B N 1
ATOM 2491 C CA . THR B 1 135 ? -8.766 -4.5 -11.078 1 66.44 135 THR B CA 1
ATOM 2492 C C . THR B 1 135 ? -9.164 -3.408 -12.07 1 66.44 135 THR B C 1
ATOM 2494 O O . THR B 1 135 ? -10.352 -3.213 -12.344 1 66.44 135 THR B O 1
ATOM 2497 N N . PHE B 1 136 ? -8.203 -2.662 -12.586 1 63.59 136 PHE B N 1
ATOM 2498 C CA . PHE B 1 136 ? -8.484 -1.578 -13.516 1 63.59 136 PHE B CA 1
ATOM 2499 C C . PHE B 1 136 ? -7.703 -1.759 -14.812 1 63.59 136 PHE B C 1
ATOM 2501 O O . PHE B 1 136 ? -6.625 -2.357 -14.82 1 63.59 136 PHE B O 1
ATOM 2508 N N . SER B 1 137 ? -8.375 -1.381 -15.805 1 55.72 137 SER B N 1
ATOM 2509 C CA . SER B 1 137 ? -7.703 -1.428 -17.109 1 55.72 137 SER B CA 1
ATOM 2510 C C . SER B 1 137 ? -6.617 -0.362 -17.203 1 55.72 137 SER B C 1
ATOM 2512 O O . SER B 1 137 ? -6.914 0.825 -17.344 1 55.72 137 SER B O 1
ATOM 2514 N N . LEU B 1 138 ? -5.621 -0.532 -16.469 1 49.91 138 LEU B N 1
ATOM 2515 C CA . LEU B 1 138 ? -4.605 0.507 -16.578 1 49.91 138 LEU B CA 1
ATOM 2516 C C . LEU B 1 138 ? -3.656 0.224 -17.734 1 49.91 138 LEU B C 1
ATOM 2518 O O . LEU B 1 138 ? -3.129 1.152 -18.359 1 49.91 138 LEU B O 1
ATOM 2522 N N . ALA B 1 139 ? -3.352 -1.153 -17.891 1 48.66 139 ALA B N 1
ATOM 2523 C CA . ALA B 1 139 ? -2.389 -1.54 -18.922 1 48.66 139 ALA B CA 1
ATOM 2524 C C . ALA B 1 139 ? -3.064 -2.336 -20.031 1 48.66 139 ALA B C 1
ATOM 2526 O O . ALA B 1 139 ? -4.156 -2.877 -19.844 1 48.66 139 ALA B O 1
ATOM 2527 N N . TYR B 1 140 ? -2.717 -1.926 -21.281 1 48.22 140 TYR B N 1
ATOM 2528 C CA . TYR B 1 140 ? -3.146 -2.709 -22.438 1 48.22 140 TYR B CA 1
ATOM 2529 C C . TYR B 1 140 ? -2.914 -4.199 -22.203 1 48.22 140 TYR B C 1
ATOM 2531 O O . TYR B 1 140 ? -3.182 -5.02 -23.078 1 48.22 140 TYR B O 1
ATOM 2539 N N . GLU B 1 141 ? -2.57 -4.41 -21.016 1 58.34 141 GLU B N 1
ATOM 2540 C CA . GLU B 1 141 ? -2.289 -5.82 -20.75 1 58.34 141 GLU B CA 1
ATOM 2541 C C . GLU B 1 141 ? -3.549 -6.562 -20.312 1 58.34 141 GLU B C 1
ATOM 2543 O O . GLU B 1 141 ? -4.391 -6.008 -19.609 1 58.34 141 GLU B O 1
ATOM 2548 N N . PRO B 1 142 ? -3.588 -7.77 -20.984 1 67.75 142 PRO B N 1
ATOM 2549 C CA . PRO B 1 142 ? -4.672 -8.617 -20.484 1 67.75 142 PRO B CA 1
ATOM 2550 C C . PRO B 1 142 ? -4.703 -8.688 -18.953 1 67.75 142 PRO B C 1
ATOM 2552 O O . PRO B 1 142 ? -3.648 -8.703 -18.312 1 67.75 142 PRO B O 1
ATOM 2555 N N . TYR B 1 143 ? -5.816 -8.664 -18.422 1 73.56 143 TYR B N 1
ATOM 2556 C CA . TYR B 1 143 ? -6.004 -8.508 -16.984 1 73.56 143 TYR B CA 1
ATOM 2557 C C . TYR B 1 143 ? -5.395 -9.68 -16.219 1 73.56 143 TYR B C 1
ATOM 2559 O O . TYR B 1 143 ? -5.086 -9.555 -15.039 1 73.56 143 TYR B O 1
ATOM 2567 N N . LEU B 1 144 ? -5.125 -10.805 -16.922 1 80 144 LEU B N 1
ATOM 2568 C CA . LEU B 1 144 ? -4.578 -11.953 -16.219 1 80 144 LEU B CA 1
ATOM 2569 C C . LEU B 1 144 ? -3.062 -12.023 -16.391 1 80 144 LEU B C 1
ATOM 2571 O O . LEU B 1 144 ? -2.387 -12.766 -15.672 1 80 144 LEU B O 1
ATOM 2575 N N . GLU B 1 145 ? -2.521 -11.305 -17.219 1 81.44 145 GLU B N 1
ATOM 2576 C CA . GLU B 1 145 ? -1.122 -11.438 -17.609 1 81.44 145 GLU B CA 1
ATOM 2577 C C . GLU B 1 145 ? -0.19 -11.242 -16.422 1 81.44 145 GLU B C 1
ATOM 2579 O O . GLU B 1 145 ? 0.756 -12.008 -16.234 1 81.44 145 GLU B O 1
ATOM 2584 N N . PRO B 1 146 ? -0.455 -10.273 -15.625 1 79.12 146 PRO B N 1
ATOM 2585 C CA . PRO B 1 146 ? 0.457 -10.094 -14.492 1 79.12 146 PRO B CA 1
ATOM 2586 C C . PRO B 1 146 ? 0.508 -11.32 -13.578 1 79.12 146 PRO B C 1
ATOM 2588 O O . PRO B 1 146 ? 1.585 -11.711 -13.117 1 79.12 146 PRO B O 1
ATOM 2591 N N . ARG B 1 147 ? -0.607 -11.914 -13.273 1 84.12 147 ARG B N 1
ATOM 2592 C CA . ARG B 1 147 ? -0.661 -13.109 -12.438 1 84.12 147 ARG B CA 1
ATOM 2593 C C . ARG B 1 147 ? 0.071 -14.273 -13.102 1 84.12 147 ARG B C 1
ATOM 2595 O O . ARG B 1 147 ? 0.836 -14.984 -12.445 1 84.12 147 ARG B O 1
ATOM 2602 N N . GLU B 1 148 ? -0.18 -14.438 -14.367 1 86.56 148 GLU B N 1
ATOM 2603 C CA . GLU B 1 148 ? 0.426 -15.539 -15.109 1 86.56 148 GLU B CA 1
ATOM 2604 C C . GLU B 1 148 ? 1.94 -15.375 -15.203 1 86.56 148 GLU B C 1
ATOM 2606 O O . GLU B 1 148 ? 2.688 -16.344 -15.023 1 86.56 148 GLU B O 1
ATOM 2611 N N . LEU B 1 149 ? 2.369 -14.195 -15.461 1 85.56 149 LEU B N 1
ATOM 2612 C CA . LEU B 1 149 ? 3.797 -13.922 -15.586 1 85.56 149 LEU B CA 1
ATOM 2613 C C . LEU B 1 149 ? 4.5 -14.102 -14.242 1 85.56 149 LEU B C 1
ATOM 2615 O O . LEU B 1 149 ? 5.629 -14.594 -14.188 1 85.56 149 LEU B O 1
ATOM 2619 N N . LEU B 1 150 ? 3.826 -13.711 -13.195 1 88.25 150 LEU B N 1
ATOM 2620 C CA . LEU B 1 150 ? 4.406 -13.922 -11.875 1 88.25 150 LEU B CA 1
ATOM 2621 C C . LEU B 1 150 ? 4.574 -15.414 -11.586 1 88.25 150 LEU B C 1
ATOM 2623 O O . LEU B 1 150 ? 5.637 -15.844 -11.133 1 88.25 150 LEU B O 1
ATOM 2627 N N . GLY B 1 151 ? 3.533 -16.156 -11.867 1 88.62 151 GLY B N 1
ATOM 2628 C CA . GLY B 1 151 ? 3.623 -17.594 -11.68 1 88.62 151 GLY B CA 1
ATOM 2629 C C . GLY B 1 151 ? 4.75 -18.234 -12.477 1 88.62 151 GLY B C 1
ATOM 2630 O O . GLY B 1 151 ? 5.48 -19.078 -11.953 1 88.62 151 GLY B O 1
ATOM 2631 N N . ALA B 1 152 ? 4.906 -17.828 -13.672 1 90.19 152 ALA B N 1
ATOM 2632 C CA . ALA B 1 152 ? 5.957 -18.344 -14.539 1 90.19 152 ALA B CA 1
ATOM 2633 C C . ALA B 1 152 ? 7.34 -18.016 -13.992 1 90.19 152 ALA B C 1
ATOM 2635 O O . ALA B 1 152 ? 8.25 -18.844 -14.039 1 90.19 152 ALA B O 1
ATOM 2636 N N . GLU B 1 153 ? 7.465 -16.797 -13.523 1 89.94 153 GLU B N 1
ATOM 2637 C CA . GLU B 1 153 ? 8.75 -16.375 -12.977 1 89.94 153 GLU B CA 1
ATOM 2638 C C . GLU B 1 153 ? 9.102 -17.156 -11.719 1 89.94 153 GLU B C 1
ATOM 2640 O O . GLU B 1 153 ? 10.266 -17.516 -11.516 1 89.94 153 GLU B O 1
ATOM 2645 N N . ILE B 1 154 ? 8.125 -17.391 -10.875 1 90.31 154 ILE B N 1
ATOM 2646 C CA . ILE B 1 154 ? 8.328 -18.156 -9.648 1 90.31 154 ILE B CA 1
ATOM 2647 C C . ILE B 1 154 ? 8.773 -19.578 -9.984 1 90.31 154 ILE B C 1
ATOM 2649 O O . ILE B 1 154 ? 9.695 -20.109 -9.359 1 90.31 154 ILE B O 1
ATOM 2653 N N . GLU B 1 155 ? 8.125 -20.141 -10.938 1 91.75 155 GLU B N 1
ATOM 2654 C CA . GLU B 1 155 ? 8.492 -21.484 -11.391 1 91.75 155 GLU B CA 1
ATOM 2655 C C . GLU B 1 155 ? 9.898 -21.5 -11.977 1 91.75 155 GLU B C 1
ATOM 2657 O O . GLU B 1 155 ? 10.688 -22.406 -11.68 1 91.75 155 GLU B O 1
ATOM 2662 N N . LYS B 1 156 ? 10.172 -20.562 -12.758 1 92.75 156 LYS B N 1
ATOM 2663 C CA . LYS B 1 156 ? 11.477 -20.438 -13.406 1 92.75 156 LYS B CA 1
ATOM 2664 C C . LYS B 1 156 ? 12.602 -20.359 -12.367 1 92.75 156 LYS B C 1
ATOM 2666 O O . LYS B 1 156 ? 13.672 -20.938 -12.57 1 92.75 156 LYS B O 1
ATOM 2671 N N . ARG B 1 157 ? 12.32 -19.75 -11.305 1 92.25 157 ARG B N 1
ATOM 2672 C CA . ARG B 1 157 ? 13.344 -19.547 -10.281 1 92.25 157 ARG B CA 1
ATOM 2673 C C . ARG B 1 157 ? 13.289 -20.641 -9.219 1 92.25 157 ARG B C 1
ATOM 2675 O O . ARG B 1 157 ? 14 -20.578 -8.219 1 92.25 157 ARG B O 1
ATOM 2682 N N . ASN B 1 158 ? 12.445 -21.578 -9.398 1 93.19 158 ASN B N 1
ATOM 2683 C CA . ASN B 1 158 ? 12.305 -22.719 -8.508 1 93.19 158 ASN B CA 1
ATOM 2684 C C . ASN B 1 158 ? 11.977 -22.297 -7.082 1 93.19 158 ASN B C 1
ATOM 2686 O O . ASN B 1 158 ? 12.547 -22.812 -6.121 1 93.19 158 ASN B O 1
ATOM 2690 N N . MET B 1 159 ? 11.117 -21.344 -6.965 1 91.38 159 MET B N 1
ATOM 2691 C CA . MET B 1 159 ? 10.68 -20.859 -5.664 1 91.38 159 MET B CA 1
ATOM 2692 C C . MET B 1 159 ? 9.422 -21.594 -5.203 1 91.38 159 MET B C 1
ATOM 2694 O O . MET B 1 159 ? 8.672 -22.125 -6.027 1 91.38 159 MET B O 1
ATOM 2698 N N . LYS B 1 160 ? 9.258 -21.625 -3.916 1 90.44 160 LYS B N 1
ATOM 2699 C CA . LYS B 1 160 ? 8.016 -22.156 -3.367 1 90.44 160 LYS B CA 1
ATOM 2700 C C . LYS B 1 160 ? 6.832 -21.25 -3.734 1 90.44 160 LYS B C 1
ATOM 2702 O O . LYS B 1 160 ? 6.867 -20.047 -3.504 1 90.44 160 LYS B O 1
ATOM 2707 N N . PRO B 1 161 ? 5.824 -21.828 -4.281 1 88.38 161 PRO B N 1
ATOM 2708 C CA . PRO B 1 161 ? 4.668 -21.016 -4.688 1 88.38 161 PRO B CA 1
ATOM 2709 C C . PRO B 1 161 ? 4.055 -20.25 -3.521 1 88.38 161 PRO B C 1
ATOM 2711 O O . PRO B 1 161 ? 3.463 -19.188 -3.727 1 88.38 161 PRO B O 1
ATOM 2714 N N . SER B 1 162 ? 4.262 -20.766 -2.342 1 88.81 162 SER B N 1
ATOM 2715 C CA . SER B 1 162 ? 3.684 -20.109 -1.174 1 88.81 162 SER B CA 1
ATOM 2716 C C . SER B 1 162 ? 4.512 -18.891 -0.749 1 88.81 162 SER B C 1
ATOM 2718 O O . SER B 1 162 ? 4.066 -18.078 0.065 1 88.81 162 SER B O 1
ATOM 2720 N N . SER B 1 163 ? 5.672 -18.797 -1.219 1 90.25 163 SER B N 1
ATOM 2721 C CA . SER B 1 163 ? 6.543 -17.688 -0.827 1 90.25 163 SER B CA 1
ATOM 2722 C C . SER B 1 163 ? 6.168 -16.406 -1.549 1 90.25 163 SER B C 1
ATOM 2724 O O . SER B 1 163 ? 6.445 -15.305 -1.059 1 90.25 163 SER B O 1
ATOM 2726 N N . PHE B 1 164 ? 5.629 -16.562 -2.699 1 92 164 PHE B N 1
ATOM 2727 C CA . PHE B 1 164 ? 5.16 -15.43 -3.486 1 92 164 PHE B CA 1
ATOM 2728 C C . PHE B 1 164 ? 3.973 -15.828 -4.355 1 92 164 PHE B C 1
ATOM 2730 O O . PHE B 1 164 ? 4.102 -16.672 -5.242 1 92 164 PHE B O 1
ATOM 2737 N N . PHE B 1 165 ? 2.857 -15.18 -4.09 1 91.56 165 PHE B N 1
ATOM 2738 C CA . PHE B 1 165 ? 1.645 -15.617 -4.77 1 91.56 165 PHE B CA 1
ATOM 2739 C C . PHE B 1 165 ? 0.668 -14.461 -4.941 1 91.56 165 PHE B C 1
ATOM 2741 O O . PHE B 1 165 ? 0.908 -13.359 -4.445 1 91.56 165 PHE B O 1
ATOM 2748 N N . THR B 1 166 ? -0.332 -14.641 -5.766 1 91.75 166 THR B N 1
ATOM 2749 C CA . THR B 1 166 ? -1.446 -13.711 -5.922 1 91.75 166 THR B CA 1
ATOM 2750 C C . THR B 1 166 ? -2.738 -14.328 -5.387 1 91.75 166 THR B C 1
ATOM 2752 O O . THR B 1 166 ? -2.811 -15.539 -5.16 1 91.75 166 THR B O 1
ATOM 2755 N N . VAL B 1 167 ? -3.67 -13.555 -5.121 1 92.88 167 VAL B N 1
ATOM 2756 C CA . VAL B 1 167 ? -4.969 -14.023 -4.648 1 92.88 167 VAL B CA 1
ATOM 2757 C C . VAL B 1 167 ? -6.082 -13.352 -5.449 1 92.88 167 VAL B C 1
ATOM 2759 O O . VAL B 1 167 ? -5.832 -12.391 -6.184 1 92.88 167 VAL B O 1
ATOM 2762 N N . SER B 1 168 ? -7.262 -13.891 -5.344 1 92.12 168 SER B N 1
ATOM 2763 C CA . SER B 1 168 ? -8.422 -13.312 -6.02 1 92.12 168 SER B CA 1
ATOM 2764 C C . SER B 1 168 ? -9.008 -12.156 -5.215 1 92.12 168 SER B C 1
ATOM 2766 O O . SER B 1 168 ? -8.781 -12.055 -4.004 1 92.12 168 SER B O 1
ATOM 2768 N N . HIS B 1 169 ? -9.742 -11.289 -5.914 1 92.88 169 HIS B N 1
ATOM 2769 C CA . HIS B 1 169 ? -10.484 -10.258 -5.195 1 92.88 169 HIS B CA 1
ATOM 2770 C C . HIS B 1 169 ? -11.352 -10.859 -4.098 1 92.88 169 HIS B C 1
ATOM 2772 O O . HIS B 1 169 ? -12.109 -11.805 -4.348 1 92.88 169 HIS B O 1
ATOM 2778 N N . GLY B 1 170 ? -11.18 -10.352 -2.865 1 95.94 170 GLY B N 1
ATOM 2779 C CA . GLY B 1 170 ? -12.008 -10.805 -1.761 1 95.94 170 GLY B CA 1
ATOM 2780 C C . GLY B 1 170 ? -11.453 -12.023 -1.059 1 95.94 170 GLY B C 1
ATOM 2781 O O . GLY B 1 170 ? -12.047 -12.516 -0.095 1 95.94 170 GLY B O 1
ATOM 2782 N N . GLU B 1 171 ? -10.359 -12.5 -1.515 1 95.69 171 GLU B N 1
ATOM 2783 C CA . GLU B 1 171 ? -9.797 -13.711 -0.923 1 95.69 171 GLU B CA 1
ATOM 2784 C C . GLU B 1 171 ? -9.086 -13.398 0.392 1 95.69 171 GLU B C 1
ATOM 2786 O O . GLU B 1 171 ? -8.352 -12.414 0.49 1 95.69 171 GLU B O 1
ATOM 2791 N N . ILE B 1 172 ? -9.438 -14.18 1.416 1 96.31 172 ILE B N 1
ATOM 2792 C CA . ILE B 1 172 ? -8.766 -14.109 2.709 1 96.31 172 ILE B CA 1
ATOM 2793 C C . ILE B 1 172 ? -7.703 -15.203 2.793 1 96.31 172 ILE B C 1
ATOM 2795 O O . ILE B 1 172 ? -7.98 -16.375 2.508 1 96.31 172 ILE B O 1
ATOM 2799 N N . SER B 1 173 ? -6.492 -14.82 3.076 1 94.5 173 SER B N 1
ATOM 2800 C CA . SER B 1 173 ? -5.391 -15.773 3.223 1 94.5 173 SER B CA 1
ATOM 2801 C C . SER B 1 173 ? -4.738 -15.656 4.594 1 94.5 173 SER B C 1
ATOM 2803 O O . SER B 1 173 ? -4.785 -14.594 5.223 1 94.5 173 SER B O 1
ATOM 2805 N N . LEU B 1 174 ? -4.25 -16.703 5.109 1 93.25 174 LEU B N 1
ATOM 2806 C CA . LEU B 1 174 ? -3.438 -16.75 6.32 1 93.25 174 LEU B CA 1
ATOM 2807 C C . LEU B 1 174 ? -1.979 -17.047 5.988 1 93.25 174 LEU B C 1
ATOM 2809 O O . LEU B 1 174 ? -1.66 -18.109 5.469 1 93.25 174 LEU B O 1
ATOM 2813 N N . VAL B 1 175 ? -1.096 -16.047 6.258 1 92.25 175 VAL B N 1
ATOM 2814 C CA . VAL B 1 175 ? 0.312 -16.156 5.887 1 92.25 175 VAL B CA 1
ATOM 2815 C C . VAL B 1 175 ? 1.154 -16.422 7.133 1 92.25 175 VAL B C 1
ATOM 2817 O O . VAL B 1 175 ? 0.993 -15.758 8.156 1 92.25 175 VAL B O 1
ATOM 2820 N N . GLY B 1 176 ? 2.119 -17.375 7.082 1 84.06 176 GLY B N 1
ATOM 2821 C CA . GLY B 1 176 ? 3.068 -17.656 8.148 1 84.06 176 GLY B CA 1
ATOM 2822 C C . GLY B 1 176 ? 2.463 -18.438 9.297 1 84.06 176 GLY B C 1
ATOM 2823 O O . GLY B 1 176 ? 3.043 -18.516 10.383 1 84.06 176 GLY B O 1
ATOM 2824 N N . ALA B 1 177 ? 1.206 -18.812 9.258 1 69.12 177 ALA B N 1
ATOM 2825 C CA . ALA B 1 177 ? 0.599 -19.547 10.359 1 69.12 177 ALA B CA 1
ATOM 2826 C C . ALA B 1 177 ? 1.332 -20.859 10.617 1 69.12 177 ALA B C 1
ATOM 2828 O O . ALA B 1 177 ? 1.802 -21.516 9.672 1 69.12 177 ALA B O 1
ATOM 2829 N N . ASP B 1 178 ? 1.692 -20.844 11.875 1 58.84 178 ASP B N 1
ATOM 2830 C CA . ASP B 1 178 ? 2.162 -22.156 12.328 1 58.84 178 ASP B CA 1
ATOM 2831 C C . ASP B 1 178 ? 1.188 -23.266 11.93 1 58.84 178 ASP B C 1
ATOM 2833 O O . ASP B 1 178 ? -0.024 -23.125 12.109 1 58.84 178 ASP B O 1
ATOM 2837 N N . GLY B 1 179 ? 1.552 -24.297 10.914 1 48.81 179 GLY B N 1
ATOM 2838 C CA . GLY B 1 179 ? 0.758 -25.406 10.406 1 48.81 179 GLY B CA 1
ATOM 2839 C C . GLY B 1 179 ? 0.199 -25.141 9.016 1 48.81 179 GLY B C 1
ATOM 2840 O O . GLY B 1 179 ? -0.504 -25.984 8.461 1 48.81 179 GLY B O 1
ATOM 2841 N N . TYR B 1 180 ? -0.151 -23.906 8.719 1 41.06 180 TYR B N 1
ATOM 2842 C CA . TYR B 1 180 ? -0.648 -23.734 7.359 1 41.06 180 TYR B CA 1
ATOM 2843 C C . TYR B 1 180 ? 0.409 -24.141 6.34 1 41.06 180 TYR B C 1
ATOM 2845 O O . TYR B 1 180 ? 1.516 -23.609 6.332 1 41.06 180 TYR B O 1
ATOM 2853 N N . ASN B 1 181 ? 0.451 -25.312 6 1 37.38 181 ASN B N 1
ATOM 2854 C CA . ASN B 1 181 ? 1.088 -25.984 4.871 1 37.38 181 ASN B CA 1
ATOM 2855 C C . ASN B 1 181 ? 1.141 -25.094 3.641 1 37.38 181 ASN B C 1
ATOM 2857 O O . ASN B 1 181 ? 0.346 -24.156 3.516 1 37.38 181 ASN B O 1
ATOM 2861 N N . ASP B 1 182 ? 2.299 -25.219 2.764 1 35.97 182 ASP B N 1
ATOM 2862 C CA . ASP B 1 182 ? 2.6 -24.844 1.385 1 35.97 182 ASP B CA 1
ATOM 2863 C C . ASP B 1 182 ? 1.323 -24.719 0.557 1 35.97 182 ASP B C 1
ATOM 2865 O O . ASP B 1 182 ? 0.454 -25.594 0.613 1 35.97 182 ASP B O 1
ATOM 2869 N N . ILE B 1 183 ? 0.746 -23.594 0.475 1 33.97 183 ILE B N 1
ATOM 2870 C CA . ILE B 1 183 ? -0.253 -23.672 -0.585 1 33.97 183 ILE B CA 1
ATOM 2871 C C . ILE B 1 183 ? 0.21 -24.656 -1.652 1 33.97 183 ILE B C 1
ATOM 2873 O O . ILE B 1 183 ? 1.251 -24.469 -2.283 1 33.97 183 ILE B O 1
ATOM 2877 N N . ASP B 1 184 ? -0.011 -25.953 -1.427 1 31.42 184 ASP B N 1
ATOM 2878 C CA . ASP B 1 184 ? 0.187 -26.938 -2.48 1 31.42 184 ASP B CA 1
ATOM 2879 C C . ASP B 1 184 ? -0.405 -26.469 -3.803 1 31.42 184 ASP B C 1
ATOM 2881 O O . ASP B 1 184 ? -1.486 -25.875 -3.828 1 31.42 184 ASP B O 1
#

InterPro domains:
  IPR001279 Metallo-beta-lactamase [PF12706] (45-103)
  IPR036866 Ribonuclease Z/Hydroxyacylglutathione hydrolase-like [G3DSA:3.60.15.10] (25-101)
  IPR036866 Ribonuclease Z/Hydroxyacylglutathione hydrolase-like [G3DSA:3.60.15.10] (102-180)
  IPR036866 Ribonuclease Z/Hydroxyacylglutathione hydrolase-like [SSF56281] (14-96)

pLDDT: mean 75.17, std 21.54, range [30.61, 97.06]

Secondary structure (DSSP, 8-state):
--HHHHHS-B----GGGGGS--SSSEEEEEEETTEEEEEETTEEEEES---SSBSSSSTTTSPBBSS--SS-GGGS---SEEEEE-S-TT---HHHHHHHHHTT-----S--HHHHHHHHHHHT-SEEEEES-SSB--SSS-TTHHHHHHHHHHHHTT--TTTEEE--BT-EEEES-TT-----/--HHHHHS-B----GGGGGS--SSSEEEEEEETTEEEEEETTEEEEES---SSBSSSSTTTS-BBSS--SS-GGGS---SEEEEE-S-TT---HHHHHHHHHTT-----S--HHHHHHHHHHHT-SEEEEES-SSB--SSS-TTHHHHHHHHHHHHTT--TTTEEE--BT-EEEES-TT-----

Nearest PDB structures (foldseek):
  4qn9-assembly1_A  TM=8.321E-01  e=6.523E-15  Homo sapiens
  8pc4-assembly1_A  TM=8.184E-01  e=5.037E-15  Homo sapiens
  1vjn-assembly1_A  TM=9.307E-01  e=4.632E-02  Thermotoga maritima
  1vjn-assembly2_B  TM=6.756E-01  e=5.623E-02  Thermotoga maritima
  8a90-assembly1_B  TM=5.502E-01  e=3.353E-02  Chromobacterium vaccinii

Solvent-accessible surface area (backbone atoms only — not comparable to full-atom values): 19427 Å² total; per-residue (Å²): 128,52,72,57,47,69,77,55,41,65,36,73,56,70,61,71,62,67,76,52,52,54,96,52,35,36,39,36,33,34,46,38,36,66,18,36,42,38,32,39,82,77,44,26,36,37,32,34,80,66,79,60,64,35,82,29,54,20,84,80,62,22,39,51,42,74,50,75,60,36,67,53,76,82,65,53,71,80,29,49,37,32,40,35,51,34,27,31,61,63,27,52,38,56,61,55,47,47,52,22,49,71,63,66,43,62,42,75,21,23,42,39,42,62,54,48,50,49,51,46,60,69,48,62,37,59,23,33,37,48,32,36,51,59,25,52,64,34,32,94,52,62,58,57,48,48,61,53,47,35,52,50,47,38,57,72,67,70,49,62,60,55,37,50,39,72,74,48,33,17,37,73,46,75,47,79,24,80,82,66,67,68,66,119,129,53,71,56,47,69,77,56,40,65,36,74,56,71,61,72,62,69,77,49,50,55,95,51,34,36,41,36,32,34,46,39,37,66,16,34,41,38,34,38,84,77,42,26,37,36,31,35,81,67,78,60,64,35,82,27,59,20,82,81,63,22,37,52,42,74,51,75,60,36,67,55,77,82,64,52,70,82,30,50,37,32,41,34,53,35,29,30,61,65,28,54,39,55,63,55,48,47,54,24,50,70,63,65,44,61,41,76,22,20,40,40,41,62,53,48,52,48,51,46,58,70,48,63,38,60,24,35,38,48,32,36,50,60,25,52,66,35,32,94,54,61,59,57,47,48,62,53,46,34,52,50,46,37,55,72,68,70,48,61,61,55,38,51,38,70,73,49,34,17,36,74,45,73,46,80,23,81,82,66,67,68,65,122